Protein AF-A0A1H6FYJ4-F1 (afdb_monomer_lite)

Secondary structure (DSSP, 8-state):
--HHHHHHHHHHHHHHHHHS-HHHHTT-----S--TTGGGGS-HHHHHHHHHHHHHHHHHHHHHHHH-SSSSTT-S---TTSPPBHHHHHHHHHHHHHHTTT----HHHHHHTTSTTTHHHHHHHHHHHT-SSPPTTSPPHHHHHHHHHHHHHTTGGGGTTSBPPHHHHHHHHHHHHHHTT-----GGGGGGGSB-TTS-BTT-EEEETTTEEEEEEEEETTEEEEEETTTEEEEEEGGGEEE-PPPP-PPPP-

Sequence (254 aa):
MNADQATQRLTTIISIDDMLPKAVRAHFRLPSLYIGNAHYSWSQARLDEWWSELSSAIVVGLDA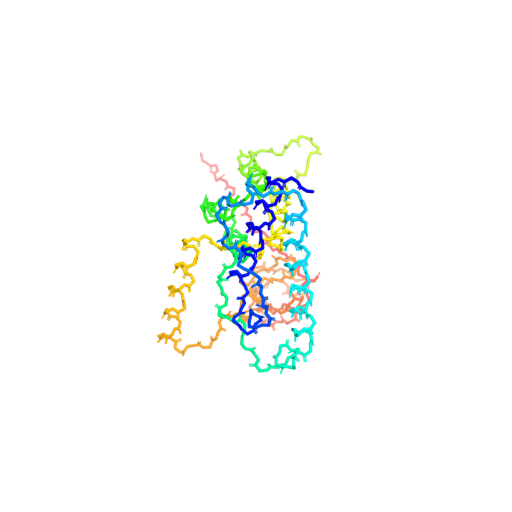VEADKDLQKGGAATLDDRPPTRGEELNDACRAYSQHANSTTLDDLRLACSAPGLGQYFERLTYWLGRKRPAPGRRPIASELWIALSNIEARADYYHHHRASYRYDDKRRAEAASSADEHHPSPIIEALHTVSRGGLVLGQRVRHGKFGQGTITHIEGDRIEAEFDGLGAKRILETFLTAETLPEAHPSQQ

pLDDT: mean 83.42, std 14.73, range [34.62, 97.75]

Radius of gyration: 25.94 Å; chains: 1; bounding box: 75×43×79 Å

Foldseek 3Di:
DDPVVVVVVLVLVVLQLLQFAPVLNVLQPADDSPPDCVSVVDDPVVVVVNVVRRVVSVVSSVVVCVVDQLNPDVHVDDGPRGADWLLNLQLVLLVVCVVPVVDPDSPSNCQSQPPPPSVVLVVQLVVLVPDPADDPPDDGSVVSNVVSSVVSNVCSVVTSSHHHDPVVRVVVVVVVVVVVVDPDPDCPVVVQWQAEPVGDGAQFWKQAPPQGIWGFHTHDHQWTWTQGDPPGTDIDGVVRIDGDDDDDDDPDDD

Structure (mmCIF, N/CA/C/O backbone):
data_AF-A0A1H6FYJ4-F1
#
_entry.id   AF-A0A1H6FYJ4-F1
#
loop_
_atom_site.group_PDB
_atom_site.id
_atom_site.type_symbol
_atom_site.label_atom_id
_atom_site.label_alt_id
_atom_site.label_comp_id
_atom_site.label_asym_id
_atom_site.label_entity_id
_atom_site.label_seq_id
_atom_site.pdbx_PDB_ins_code
_atom_site.Cartn_x
_atom_site.Cartn_y
_atom_site.Cartn_z
_atom_site.occupancy
_atom_site.B_iso_or_equiv
_atom_site.auth_seq_id
_atom_site.auth_comp_id
_atom_site.auth_asym_id
_atom_site.auth_atom_id
_atom_site.pdbx_PDB_model_num
ATOM 1 N N . MET A 1 1 ? 23.487 9.585 -13.119 1.00 77.25 1 MET A N 1
ATOM 2 C CA . MET A 1 1 ? 22.873 8.795 -12.022 1.00 77.25 1 MET A CA 1
ATOM 3 C C . MET A 1 1 ? 23.850 7.698 -11.642 1.00 77.25 1 MET A C 1
ATOM 5 O O . MET A 1 1 ? 24.395 7.102 -12.560 1.00 77.25 1 MET A O 1
ATOM 9 N N . ASN A 1 2 ? 24.122 7.463 -10.355 1.00 81.69 2 ASN A N 1
ATOM 10 C CA . ASN A 1 2 ? 25.086 6.423 -9.955 1.00 81.69 2 ASN A CA 1
ATOM 11 C C . ASN A 1 2 ? 24.444 5.016 -9.922 1.00 81.69 2 ASN A C 1
ATOM 13 O O . ASN A 1 2 ? 23.222 4.885 -10.016 1.00 81.69 2 ASN A O 1
ATOM 17 N N . ALA A 1 3 ? 25.266 3.968 -9.801 1.00 78.19 3 ALA A N 1
ATOM 18 C CA . ALA A 1 3 ? 24.803 2.577 -9.838 1.00 78.19 3 ALA A CA 1
ATOM 19 C C . ALA A 1 3 ? 23.818 2.237 -8.704 1.00 78.19 3 ALA A C 1
ATOM 21 O O . ALA A 1 3 ? 22.830 1.554 -8.950 1.00 78.19 3 ALA A O 1
ATOM 22 N N . ASP A 1 4 ? 24.016 2.771 -7.495 1.00 84.56 4 ASP A N 1
ATOM 23 C CA . ASP A 1 4 ? 23.123 2.503 -6.358 1.00 84.56 4 ASP A CA 1
ATOM 24 C C . ASP A 1 4 ? 21.745 3.153 -6.531 1.00 84.56 4 ASP A C 1
ATOM 26 O O . ASP A 1 4 ? 20.717 2.523 -6.280 1.00 84.56 4 ASP A O 1
ATOM 30 N N . GLN A 1 5 ? 21.700 4.391 -7.034 1.00 85.19 5 GLN A N 1
ATOM 31 C CA . GLN A 1 5 ? 20.451 5.053 -7.419 1.00 85.19 5 GLN A CA 1
ATOM 32 C C . GLN A 1 5 ? 19.732 4.277 -8.526 1.00 85.19 5 GLN A C 1
ATOM 34 O O . GLN A 1 5 ? 18.505 4.173 -8.499 1.00 85.19 5 GLN A O 1
ATOM 39 N N . ALA A 1 6 ? 20.480 3.719 -9.483 1.00 83.44 6 ALA A N 1
ATOM 40 C CA . ALA A 1 6 ? 19.919 2.875 -10.530 1.00 83.44 6 ALA A CA 1
ATOM 41 C C . ALA A 1 6 ? 19.314 1.587 -9.942 1.00 83.44 6 ALA A C 1
ATOM 43 O O . ALA A 1 6 ? 18.162 1.281 -10.242 1.00 83.44 6 ALA A O 1
ATOM 44 N N . THR A 1 7 ? 20.023 0.893 -9.043 1.00 86.44 7 THR A N 1
ATOM 45 C CA . THR A 1 7 ? 19.508 -0.292 -8.333 1.00 86.44 7 THR A CA 1
ATOM 46 C C . THR A 1 7 ? 18.214 0.022 -7.582 1.00 86.44 7 THR A C 1
ATOM 48 O O . THR A 1 7 ? 17.236 -0.721 -7.685 1.00 86.44 7 THR A O 1
ATOM 51 N N . GLN A 1 8 ? 18.182 1.136 -6.844 1.00 86.06 8 GLN A N 1
ATOM 52 C CA . GLN A 1 8 ? 17.005 1.530 -6.072 1.00 86.06 8 GLN A CA 1
ATOM 53 C C . GLN A 1 8 ? 15.798 1.791 -6.980 1.00 86.06 8 GLN A C 1
ATOM 55 O O . GLN A 1 8 ? 14.721 1.251 -6.736 1.00 86.06 8 GLN A O 1
ATOM 60 N N . ARG A 1 9 ? 15.978 2.564 -8.059 1.00 89.00 9 ARG A N 1
ATOM 61 C CA . ARG A 1 9 ? 14.904 2.846 -9.026 1.00 89.00 9 ARG A CA 1
ATOM 62 C C . ARG A 1 9 ? 14.418 1.588 -9.731 1.00 89.00 9 ARG A C 1
ATOM 64 O O . ARG A 1 9 ? 13.216 1.411 -9.885 1.00 89.00 9 ARG A O 1
ATOM 71 N N . LEU A 1 10 ? 15.336 0.713 -10.130 1.00 89.56 10 LEU A N 1
ATOM 72 C CA . LEU A 1 10 ? 15.003 -0.543 -10.789 1.00 89.56 10 LEU A CA 1
ATOM 73 C C . LEU A 1 10 ? 14.177 -1.453 -9.876 1.00 89.56 10 LEU A C 1
ATOM 75 O O . LEU A 1 10 ? 13.168 -1.999 -10.309 1.00 89.56 10 LEU A O 1
ATOM 79 N N . THR A 1 11 ? 14.546 -1.538 -8.597 1.00 87.75 11 THR A N 1
ATOM 80 C CA . THR A 1 11 ? 13.774 -2.278 -7.587 1.00 87.75 11 THR A CA 1
ATOM 81 C C . THR A 1 11 ? 12.355 -1.723 -7.457 1.00 87.75 11 THR A C 1
ATOM 83 O O . THR A 1 11 ? 11.395 -2.490 -7.413 1.00 87.75 11 THR A O 1
ATOM 86 N N . THR A 1 12 ? 12.197 -0.395 -7.445 1.00 87.62 12 THR A N 1
ATOM 87 C CA . THR A 1 12 ? 10.871 0.239 -7.430 1.00 87.62 12 THR A CA 1
ATOM 88 C C . THR A 1 12 ? 10.068 -0.089 -8.688 1.00 87.62 12 THR A C 1
ATOM 90 O O . THR A 1 12 ? 8.897 -0.431 -8.571 1.00 87.62 12 THR A O 1
ATOM 93 N N . ILE A 1 13 ? 10.676 -0.020 -9.876 1.00 90.81 13 ILE A N 1
ATOM 94 C CA . ILE A 1 13 ? 9.990 -0.309 -11.147 1.00 90.81 13 ILE A CA 1
ATOM 95 C C . ILE A 1 13 ? 9.536 -1.766 -11.202 1.00 90.81 13 ILE A C 1
ATOM 97 O O . ILE A 1 13 ? 8.387 -2.011 -11.546 1.00 90.81 13 ILE A O 1
ATOM 101 N N . ILE A 1 14 ? 10.391 -2.714 -10.806 1.00 90.44 14 ILE A N 1
ATOM 102 C CA . ILE A 1 14 ? 10.027 -4.136 -10.720 1.00 90.44 14 ILE A CA 1
ATOM 103 C C . ILE A 1 14 ? 8.852 -4.325 -9.757 1.00 90.44 14 ILE A C 1
ATOM 105 O O . ILE A 1 14 ? 7.873 -4.971 -10.109 1.00 90.44 14 ILE A O 1
ATOM 109 N N . SER A 1 15 ? 8.908 -3.705 -8.572 1.00 87.69 15 SER A N 1
ATOM 110 C CA . SER A 1 15 ? 7.808 -3.769 -7.602 1.00 87.69 15 SER A CA 1
ATOM 111 C C . SER A 1 15 ? 6.507 -3.201 -8.170 1.00 87.69 15 SER A C 1
ATOM 113 O O . SER A 1 15 ? 5.446 -3.737 -7.884 1.00 87.69 15 SER A O 1
ATOM 115 N N . ILE A 1 16 ? 6.562 -2.129 -8.965 1.00 90.38 16 ILE A N 1
ATOM 116 C CA . ILE A 1 16 ? 5.373 -1.567 -9.619 1.00 90.38 16 ILE A CA 1
ATOM 117 C C . ILE A 1 16 ? 4.855 -2.520 -10.695 1.00 90.38 16 ILE A C 1
ATOM 119 O O . ILE A 1 16 ? 3.665 -2.820 -10.679 1.00 90.38 16 ILE A O 1
ATOM 123 N N . ASP A 1 17 ? 5.723 -3.008 -11.589 1.00 91.44 17 ASP A N 1
ATOM 124 C CA . ASP A 1 17 ? 5.346 -3.938 -12.660 1.00 91.44 17 ASP A CA 1
ATOM 125 C C . ASP A 1 17 ? 4.650 -5.173 -12.085 1.00 91.44 17 ASP A C 1
ATOM 127 O O . ASP A 1 17 ? 3.545 -5.507 -12.504 1.00 91.44 17 ASP A O 1
ATOM 131 N N . ASP A 1 18 ? 5.221 -5.767 -11.033 1.00 89.44 18 ASP A N 1
ATOM 132 C CA . ASP A 1 18 ? 4.664 -6.925 -10.334 1.00 89.44 18 ASP A CA 1
ATOM 133 C C . ASP A 1 18 ? 3.276 -6.674 -9.732 1.00 89.44 18 ASP A C 1
ATOM 135 O O . ASP A 1 18 ? 2.483 -7.614 -9.612 1.00 89.44 18 ASP A O 1
ATOM 139 N N . MET A 1 19 ? 2.957 -5.421 -9.408 1.00 92.69 19 MET A N 1
ATOM 140 C CA . MET A 1 19 ? 1.673 -5.006 -8.846 1.00 92.69 19 MET A CA 1
ATOM 141 C C . MET A 1 19 ? 0.637 -4.603 -9.905 1.00 92.69 19 MET A C 1
ATOM 143 O O . MET A 1 19 ? -0.525 -4.390 -9.553 1.00 92.69 19 MET A O 1
ATOM 147 N N . LEU A 1 20 ? 1.008 -4.510 -11.188 1.00 92.50 20 LEU A N 1
ATOM 148 C CA . LEU A 1 20 ? 0.060 -4.183 -12.253 1.00 92.50 20 LEU A CA 1
ATOM 149 C C . LEU A 1 20 ? -0.871 -5.372 -12.557 1.00 92.50 20 LEU A C 1
ATOM 151 O O . LEU A 1 20 ? -0.372 -6.495 -12.728 1.00 92.50 20 LEU A O 1
ATOM 155 N N . PRO A 1 21 ? -2.192 -5.130 -12.710 1.00 93.50 21 PRO A N 1
ATOM 156 C CA . PRO A 1 21 ? -3.121 -6.088 -13.313 1.00 93.50 21 PRO A CA 1
ATOM 157 C C . PRO A 1 21 ? -2.634 -6.530 -14.697 1.00 93.50 21 PRO A C 1
ATOM 159 O O . PRO A 1 21 ? -2.044 -5.720 -15.420 1.00 93.50 21 PRO A O 1
ATOM 162 N N . LYS A 1 22 ? -2.900 -7.773 -15.120 1.00 93.38 22 LYS A N 1
ATOM 163 C CA . LYS A 1 22 ? -2.421 -8.281 -16.424 1.00 93.38 22 LYS A CA 1
ATOM 164 C C . LYS A 1 22 ? -2.907 -7.439 -17.596 1.00 93.38 22 LYS A C 1
ATOM 166 O O . LYS A 1 22 ? -2.129 -7.207 -18.518 1.00 93.38 22 LYS A O 1
ATOM 171 N N . ALA A 1 23 ? -4.157 -6.974 -17.541 1.00 94.12 23 ALA A N 1
ATOM 172 C CA . ALA A 1 23 ? -4.736 -6.116 -18.574 1.00 94.12 23 ALA A CA 1
ATOM 173 C C . ALA A 1 23 ? -3.901 -4.842 -18.776 1.00 94.12 23 ALA A C 1
ATOM 175 O O . ALA A 1 23 ? -3.599 -4.477 -19.901 1.00 94.12 23 ALA A O 1
ATOM 176 N N . VAL A 1 24 ? -3.432 -4.231 -17.685 1.00 95.00 24 VAL A N 1
ATOM 177 C CA . VAL A 1 24 ? -2.582 -3.033 -17.726 1.00 95.00 24 VAL A CA 1
ATOM 178 C C . VAL A 1 24 ? -1.148 -3.389 -18.126 1.00 95.00 24 VAL A C 1
ATOM 180 O O . VAL A 1 24 ? -0.553 -2.735 -18.979 1.00 95.00 24 VAL A O 1
ATOM 183 N N . ARG A 1 25 ? -0.587 -4.456 -17.545 1.00 93.94 25 ARG A N 1
ATOM 184 C CA . ARG A 1 25 ? 0.801 -4.880 -17.786 1.00 93.94 25 ARG A CA 1
ATOM 185 C C . ARG A 1 25 ? 1.067 -5.217 -19.254 1.00 93.94 25 ARG A C 1
ATOM 187 O O . ARG A 1 25 ? 2.160 -4.963 -19.747 1.00 93.94 25 ARG A O 1
ATOM 194 N N . ALA A 1 26 ? 0.068 -5.735 -19.970 1.00 94.56 26 ALA A N 1
ATOM 195 C CA . ALA A 1 26 ? 0.178 -6.103 -21.382 1.00 94.56 26 ALA A CA 1
ATOM 196 C C . ALA A 1 26 ? 0.605 -4.942 -22.307 1.00 94.56 26 ALA A C 1
ATOM 198 O O . ALA A 1 26 ? 1.157 -5.188 -23.383 1.00 94.56 26 ALA A O 1
ATOM 199 N N . HIS A 1 27 ? 0.393 -3.690 -21.892 1.00 96.12 27 HIS A N 1
ATOM 200 C CA . HIS A 1 27 ? 0.786 -2.501 -22.652 1.00 96.12 27 HIS A CA 1
ATOM 201 C C . HIS A 1 27 ? 2.263 -2.121 -22.482 1.00 96.12 27 HIS A C 1
ATOM 203 O O . HIS A 1 27 ? 2.813 -1.395 -23.311 1.00 96.12 27 HIS A O 1
ATOM 209 N N . PHE A 1 28 ? 2.935 -2.623 -21.446 1.00 95.62 28 PHE A N 1
ATOM 210 C CA . PHE A 1 28 ? 4.310 -2.257 -21.130 1.00 95.62 28 PHE A CA 1
ATOM 211 C C . PHE A 1 28 ? 5.302 -3.233 -21.772 1.00 95.62 28 PHE A C 1
ATOM 213 O O . PHE A 1 28 ? 5.522 -4.346 -21.302 1.00 95.62 28 PHE A O 1
ATOM 220 N N . ARG A 1 29 ? 5.956 -2.797 -22.856 1.00 94.12 29 ARG A N 1
ATOM 221 C CA . ARG A 1 29 ? 7.055 -3.537 -23.505 1.00 94.12 29 ARG A CA 1
ATOM 222 C C . ARG A 1 29 ? 8.406 -3.094 -22.950 1.00 94.12 29 ARG A C 1
ATOM 224 O O . ARG A 1 29 ? 9.188 -2.451 -23.645 1.00 94.12 29 ARG A O 1
ATOM 231 N N . LEU A 1 30 ? 8.642 -3.384 -21.675 1.00 92.88 30 LEU A N 1
ATOM 232 C CA . LEU A 1 30 ? 9.848 -2.941 -20.977 1.00 92.88 30 LEU A CA 1
ATOM 233 C C . LEU A 1 30 ? 11.086 -3.741 -21.426 1.00 92.88 30 LEU A C 1
ATOM 235 O O . LEU A 1 30 ? 10.971 -4.937 -21.715 1.00 92.88 30 LEU A O 1
ATOM 239 N N . PRO A 1 31 ? 12.282 -3.121 -21.450 1.00 90.94 31 PRO A N 1
ATOM 240 C CA . PRO A 1 31 ? 13.529 -3.871 -21.540 1.00 90.94 31 PRO A CA 1
ATOM 241 C C . PRO A 1 31 ? 13.683 -4.784 -20.316 1.00 90.94 31 PRO A C 1
ATOM 243 O O . PRO A 1 31 ? 13.001 -4.615 -19.304 1.00 90.94 31 PRO A O 1
ATOM 246 N N . SER A 1 32 ? 14.604 -5.752 -20.386 1.00 90.06 32 SER A N 1
ATOM 247 C CA . SER A 1 32 ? 14.836 -6.674 -19.267 1.00 90.06 32 SER A CA 1
ATOM 248 C C . SER A 1 32 ? 15.136 -5.900 -17.982 1.00 90.06 32 SER A C 1
ATOM 250 O O . SER A 1 32 ? 16.159 -5.223 -17.893 1.00 90.06 32 SER A O 1
ATOM 252 N N . LEU A 1 33 ? 14.244 -6.009 -16.995 1.00 88.38 33 LEU A N 1
ATOM 253 C CA . LEU A 1 33 ? 14.411 -5.374 -15.688 1.00 88.38 33 LEU A CA 1
ATOM 254 C C . LEU A 1 33 ? 15.359 -6.180 -14.787 1.00 88.38 33 LEU A C 1
ATOM 256 O O . LEU A 1 33 ? 16.039 -5.626 -13.930 1.00 88.38 33 LEU A O 1
ATOM 260 N N . TYR A 1 34 ? 15.457 -7.494 -14.993 1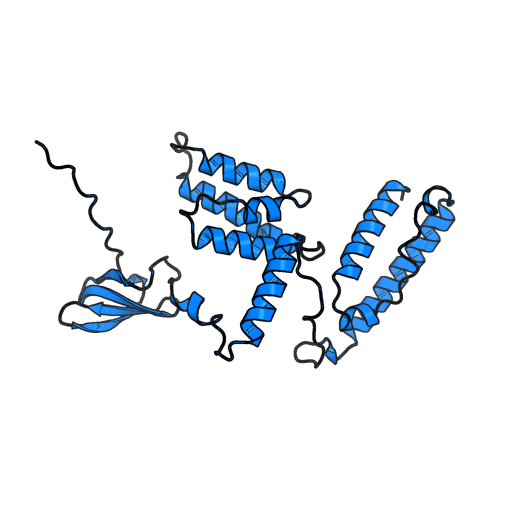.00 87.38 34 TYR A N 1
ATOM 261 C CA . TYR A 1 34 ? 16.301 -8.379 -14.190 1.00 87.38 34 TYR A CA 1
ATOM 262 C C . TYR A 1 34 ? 17.719 -8.462 -14.770 1.00 87.38 34 TYR A C 1
ATOM 264 O O . TYR A 1 34 ? 18.129 -9.478 -15.328 1.00 87.38 34 TYR A O 1
ATOM 272 N N . ILE A 1 35 ? 18.483 -7.374 -14.636 1.00 85.31 35 ILE A N 1
ATOM 273 C CA . ILE A 1 35 ? 19.870 -7.258 -15.137 1.00 85.31 35 ILE A CA 1
ATOM 274 C C . ILE A 1 35 ? 20.943 -7.705 -14.125 1.00 85.31 35 ILE A C 1
ATOM 276 O O . ILE A 1 35 ? 22.141 -7.664 -14.418 1.00 85.31 35 ILE A O 1
ATOM 280 N N . GLY A 1 36 ? 20.534 -8.151 -12.932 1.00 84.50 36 GLY A N 1
ATOM 281 C CA . GLY A 1 36 ? 21.441 -8.611 -11.877 1.00 84.50 36 GLY A CA 1
ATOM 282 C C . GLY A 1 36 ? 22.429 -7.523 -11.452 1.00 84.50 36 GLY A C 1
ATOM 283 O O . GLY A 1 36 ? 22.023 -6.405 -11.161 1.00 84.50 36 GLY A O 1
ATOM 284 N N . ASN A 1 37 ? 23.726 -7.849 -11.440 1.00 85.19 37 ASN A N 1
ATOM 285 C CA . ASN A 1 37 ? 24.802 -6.903 -11.108 1.00 85.19 37 ASN A CA 1
ATOM 286 C C . ASN A 1 37 ? 25.467 -6.275 -12.347 1.00 85.19 37 ASN A C 1
ATOM 288 O O . ASN A 1 37 ? 26.500 -5.619 -12.215 1.00 85.19 37 ASN A O 1
ATOM 292 N N . ALA A 1 38 ? 24.930 -6.490 -13.554 1.00 85.44 38 ALA A N 1
ATOM 293 C CA . ALA A 1 38 ? 25.594 -6.080 -14.792 1.00 85.44 38 ALA A CA 1
ATOM 294 C C . ALA A 1 38 ? 25.845 -4.562 -14.854 1.00 85.44 38 ALA A C 1
ATOM 296 O O . ALA A 1 38 ? 26.913 -4.129 -15.292 1.00 85.44 38 ALA A O 1
ATOM 297 N N . HIS A 1 39 ? 24.914 -3.756 -14.343 1.00 81.88 39 HIS A N 1
ATOM 298 C CA . HIS A 1 39 ? 24.977 -2.293 -14.343 1.00 81.88 39 HIS A CA 1
ATOM 299 C C . HIS A 1 39 ? 26.128 -1.711 -13.516 1.00 81.88 39 HIS A C 1
ATOM 301 O O . HIS A 1 39 ? 26.571 -0.607 -13.815 1.00 81.88 39 HIS A O 1
ATOM 307 N N . TYR A 1 40 ? 26.671 -2.450 -12.541 1.00 86.62 40 TYR A N 1
ATOM 308 C CA . TYR A 1 40 ? 27.876 -2.033 -11.809 1.00 86.62 40 TYR A CA 1
ATOM 309 C C . TYR A 1 40 ? 29.134 -2.019 -12.689 1.00 86.62 40 TYR A C 1
ATOM 311 O O . TYR A 1 40 ? 30.101 -1.332 -12.371 1.00 86.62 40 TYR A O 1
ATOM 319 N N . SER A 1 41 ? 29.125 -2.772 -13.792 1.00 89.12 41 SER A N 1
ATOM 320 C CA . SER A 1 41 ? 30.235 -2.853 -14.750 1.00 89.12 41 SER A CA 1
ATOM 321 C C . SER A 1 41 ? 30.037 -1.989 -15.999 1.00 89.12 41 SER A C 1
ATOM 323 O O . SER A 1 41 ? 30.929 -1.908 -16.844 1.00 89.12 41 SER A O 1
ATOM 325 N N . TRP A 1 42 ? 28.870 -1.358 -16.150 1.00 89.69 42 TRP A N 1
ATOM 326 C CA . TRP A 1 42 ? 28.555 -0.546 -17.321 1.00 89.69 42 TRP A CA 1
ATOM 327 C C . TRP A 1 42 ? 29.223 0.825 -17.259 1.00 89.69 42 TRP A C 1
ATOM 329 O O . TRP A 1 42 ? 29.401 1.417 -16.195 1.00 89.69 42 TRP A O 1
ATOM 339 N N . SER A 1 43 ? 29.552 1.365 -18.433 1.00 91.25 43 SER A N 1
ATOM 340 C CA . SER A 1 43 ? 29.922 2.773 -18.549 1.00 91.25 43 SER A CA 1
ATOM 341 C C . SER A 1 43 ? 28.713 3.668 -18.252 1.00 91.25 43 SER A C 1
ATOM 343 O O . SER A 1 43 ? 27.565 3.266 -18.456 1.00 91.25 43 SER A O 1
ATOM 345 N N . GLN A 1 44 ? 28.959 4.914 -17.835 1.00 89.44 44 GLN A N 1
ATOM 346 C CA . GLN A 1 44 ? 27.875 5.879 -17.613 1.00 89.44 44 GLN A CA 1
ATOM 347 C C . GLN A 1 44 ? 27.023 6.082 -18.876 1.00 89.44 44 GLN A C 1
ATOM 349 O O . GLN A 1 44 ? 25.803 6.114 -18.782 1.00 89.44 44 GLN A O 1
ATOM 354 N N . ALA A 1 45 ? 27.649 6.127 -20.058 1.00 92.12 45 ALA A N 1
ATOM 355 C CA . ALA A 1 45 ? 26.939 6.262 -21.329 1.00 92.12 45 ALA A CA 1
ATOM 356 C C . ALA A 1 45 ? 25.975 5.092 -21.591 1.00 92.12 45 ALA A C 1
ATOM 358 O O . ALA A 1 45 ? 24.851 5.314 -22.031 1.00 92.12 45 ALA A O 1
ATOM 359 N N . ARG A 1 46 ? 26.382 3.854 -21.273 1.00 91.25 46 ARG A N 1
ATOM 360 C CA . ARG A 1 46 ? 25.517 2.675 -21.420 1.00 91.25 46 ARG A CA 1
ATOM 361 C C . ARG A 1 46 ? 24.373 2.672 -20.406 1.00 91.25 46 ARG A C 1
ATOM 363 O O . ARG A 1 46 ? 23.263 2.277 -20.749 1.00 91.25 46 ARG A O 1
ATOM 370 N N . LEU A 1 47 ? 24.634 3.107 -19.171 1.00 88.69 47 LEU A N 1
ATOM 371 C CA . LEU A 1 47 ? 23.583 3.291 -18.166 1.00 88.69 47 LEU A CA 1
ATOM 372 C C . LEU A 1 47 ? 22.547 4.304 -18.651 1.00 88.69 47 LEU A C 1
ATOM 374 O O . LEU A 1 47 ? 21.356 4.014 -18.611 1.00 88.69 47 LEU A O 1
ATOM 378 N N . ASP A 1 48 ? 22.994 5.463 -19.127 1.00 90.81 48 ASP A N 1
ATOM 379 C CA . ASP A 1 48 ? 22.105 6.530 -19.584 1.00 90.81 48 ASP A CA 1
ATOM 380 C C . ASP A 1 48 ? 21.284 6.094 -20.813 1.00 90.81 48 ASP A C 1
ATOM 382 O O . ASP A 1 48 ? 20.082 6.354 -20.867 1.00 90.81 48 ASP A O 1
ATOM 386 N N . GLU A 1 49 ? 21.893 5.367 -21.756 1.00 93.38 49 GLU A N 1
ATOM 387 C CA . GLU A 1 49 ? 21.201 4.758 -22.902 1.00 93.38 49 GLU A CA 1
ATOM 388 C C . GLU A 1 49 ? 20.087 3.804 -22.449 1.00 93.38 49 GLU A C 1
ATOM 390 O O . GLU A 1 49 ? 18.936 3.956 -22.857 1.00 93.38 49 GLU A O 1
ATOM 395 N N . TRP A 1 50 ? 20.405 2.859 -21.561 1.00 92.50 50 TRP A N 1
ATOM 396 C CA . TRP A 1 50 ? 19.436 1.880 -21.066 1.00 92.50 50 TRP A CA 1
ATOM 397 C C . TRP A 1 50 ? 18.295 2.536 -20.275 1.00 92.50 50 TRP A C 1
ATOM 399 O O . TRP A 1 50 ? 17.130 2.174 -20.429 1.00 92.50 50 TRP A O 1
ATOM 409 N N . TRP A 1 51 ? 18.600 3.550 -19.460 1.00 91.19 51 TRP A N 1
ATOM 410 C CA . TRP A 1 51 ? 17.574 4.308 -18.742 1.00 91.19 51 TRP A CA 1
ATOM 411 C C . TRP A 1 51 ? 16.683 5.130 -19.672 1.00 91.19 51 TRP A C 1
ATOM 413 O O . TRP A 1 51 ? 15.491 5.275 -19.392 1.00 91.19 51 TRP A O 1
ATOM 423 N N . SER A 1 52 ? 17.235 5.648 -20.770 1.00 94.19 52 SER A N 1
ATOM 424 C CA . SER A 1 52 ? 16.462 6.319 -21.816 1.00 94.19 52 SER A CA 1
ATOM 425 C C . SER A 1 52 ? 15.511 5.341 -22.513 1.00 94.19 52 SER A C 1
ATOM 427 O O . SER A 1 52 ? 14.323 5.631 -22.643 1.00 94.19 52 SER A O 1
ATOM 429 N N . GLU A 1 53 ? 16.000 4.149 -22.873 1.00 95.31 53 GLU A N 1
ATOM 430 C CA . GLU A 1 53 ? 15.191 3.070 -23.454 1.00 95.31 53 GLU A CA 1
ATOM 431 C C . GLU A 1 53 ? 14.037 2.668 -22.524 1.00 95.31 53 GLU A C 1
ATOM 433 O O . GLU A 1 53 ? 12.877 2.671 -22.937 1.00 95.31 53 GLU A O 1
ATOM 438 N N . LEU A 1 54 ? 14.336 2.400 -21.249 1.00 94.38 54 LEU A N 1
ATOM 439 C CA . LEU A 1 54 ? 13.333 2.043 -20.246 1.00 94.38 54 LEU A CA 1
ATOM 440 C C . LEU A 1 54 ? 12.298 3.158 -20.043 1.00 94.38 54 LEU A C 1
ATOM 442 O O . LEU A 1 54 ? 11.100 2.886 -20.013 1.00 94.38 54 LEU A O 1
ATOM 446 N N . SER A 1 55 ? 12.739 4.414 -19.937 1.00 94.69 55 SER A N 1
ATOM 447 C CA . SER A 1 55 ? 11.830 5.556 -19.762 1.00 94.69 55 SER A CA 1
ATOM 448 C C . SER A 1 55 ? 10.914 5.733 -20.974 1.00 94.69 55 SER A C 1
ATOM 450 O O . SER A 1 55 ? 9.717 5.951 -20.809 1.00 94.69 55 SER A O 1
ATOM 452 N N . SER A 1 56 ? 11.459 5.584 -22.183 1.00 97.06 56 SER A N 1
ATOM 453 C CA . SER A 1 56 ? 10.689 5.621 -23.428 1.00 97.06 56 SER A CA 1
ATOM 454 C C . SER A 1 56 ? 9.635 4.510 -23.468 1.00 97.06 56 SER A C 1
ATOM 456 O O . SER A 1 56 ? 8.467 4.777 -23.741 1.00 97.06 56 SER A O 1
ATOM 458 N N . ALA A 1 57 ? 10.009 3.278 -23.105 1.00 96.12 57 ALA A N 1
ATOM 459 C CA . ALA A 1 57 ? 9.083 2.147 -23.049 1.00 96.12 57 ALA A CA 1
ATOM 460 C C . ALA A 1 57 ? 7.939 2.360 -22.041 1.00 96.12 57 ALA A C 1
ATOM 462 O O . ALA A 1 57 ? 6.801 1.986 -22.322 1.00 96.12 57 ALA A O 1
ATOM 463 N N . ILE A 1 58 ? 8.222 2.985 -20.891 1.00 95.75 58 ILE A N 1
ATOM 464 C CA . ILE A 1 58 ? 7.198 3.346 -19.899 1.00 95.75 58 ILE A CA 1
ATOM 465 C C . ILE A 1 58 ? 6.221 4.372 -20.479 1.00 95.75 58 ILE A C 1
ATOM 467 O O . ILE A 1 58 ? 5.016 4.174 -20.362 1.00 95.75 58 ILE A O 1
ATOM 471 N N . VAL A 1 59 ? 6.717 5.439 -21.114 1.00 97.38 59 VAL A N 1
ATOM 472 C CA . VAL A 1 59 ? 5.863 6.478 -21.721 1.00 97.38 59 VAL A CA 1
ATOM 473 C C . VAL A 1 59 ? 4.961 5.876 -22.796 1.00 97.38 59 VAL A C 1
ATOM 475 O O . VAL A 1 59 ? 3.750 6.048 -22.735 1.00 97.38 59 VAL A O 1
ATOM 478 N N . VAL A 1 60 ? 5.525 5.082 -23.709 1.00 97.75 60 VAL A N 1
ATOM 479 C CA . VAL A 1 60 ? 4.749 4.395 -24.753 1.00 97.75 60 VAL A CA 1
ATOM 480 C C . VAL A 1 60 ? 3.689 3.465 -24.151 1.00 97.75 60 VAL A C 1
ATOM 482 O O . VAL A 1 60 ? 2.574 3.390 -24.663 1.00 97.75 60 VAL A O 1
ATOM 485 N N . GLY A 1 61 ? 4.017 2.759 -23.065 1.00 96.69 61 GLY A N 1
ATOM 486 C CA . GLY A 1 61 ? 3.062 1.914 -22.349 1.00 96.69 61 GLY A CA 1
ATOM 487 C C . GLY A 1 61 ? 1.922 2.714 -21.715 1.00 96.69 61 GLY A C 1
ATOM 488 O O . GLY A 1 61 ? 0.768 2.314 -21.832 1.00 96.69 61 GLY A O 1
ATOM 489 N N . LEU A 1 62 ? 2.223 3.862 -21.100 1.00 96.62 62 LEU A N 1
ATOM 490 C CA . LEU A 1 62 ? 1.215 4.762 -20.529 1.00 96.62 62 LEU A CA 1
ATOM 491 C C . LEU A 1 62 ? 0.277 5.322 -21.605 1.00 96.62 62 LEU A C 1
ATOM 493 O O . LEU A 1 62 ? -0.937 5.262 -21.424 1.00 96.62 62 LEU A O 1
ATOM 497 N N . ASP A 1 63 ? 0.821 5.775 -22.736 1.00 97.56 63 ASP A N 1
ATOM 498 C CA . ASP A 1 63 ? 0.025 6.256 -23.873 1.00 97.56 63 ASP A CA 1
ATOM 499 C C . ASP A 1 63 ? -0.904 5.149 -24.407 1.00 97.56 63 ASP A C 1
ATOM 501 O O . ASP A 1 63 ? -2.062 5.391 -24.751 1.00 97.56 63 ASP A O 1
ATOM 505 N N . ALA A 1 64 ? -0.415 3.904 -24.450 1.00 97.12 64 ALA A N 1
ATOM 506 C CA . ALA A 1 64 ? -1.206 2.755 -24.879 1.00 97.12 64 ALA A CA 1
ATOM 507 C C . ALA A 1 64 ? -2.314 2.386 -23.879 1.00 97.12 64 ALA A C 1
ATOM 509 O O . ALA A 1 64 ? -3.408 2.030 -24.312 1.00 97.12 64 ALA A O 1
ATOM 510 N N . VAL A 1 65 ? -2.053 2.493 -22.571 1.00 96.19 65 VAL A N 1
ATOM 511 C CA . VAL A 1 65 ? -3.065 2.309 -21.516 1.00 96.19 65 VAL A CA 1
ATOM 512 C C . VAL A 1 65 ? -4.153 3.377 -21.616 1.00 96.19 65 VAL A C 1
ATOM 514 O O . VAL A 1 65 ? -5.333 3.054 -21.525 1.00 96.19 65 VAL A O 1
ATOM 517 N N . GLU A 1 66 ? -3.780 4.641 -21.830 1.00 95.31 66 GLU A N 1
ATOM 518 C CA . GLU A 1 66 ? -4.742 5.742 -21.974 1.00 95.31 66 GLU A CA 1
ATOM 519 C C . GLU A 1 66 ? -5.632 5.574 -23.219 1.00 95.31 66 GLU A C 1
ATOM 521 O O . GLU A 1 66 ? -6.831 5.878 -23.192 1.00 95.31 66 GLU A O 1
ATOM 526 N N . ALA A 1 67 ? -5.064 5.043 -24.303 1.00 96.06 67 ALA A N 1
ATOM 527 C CA . ALA A 1 67 ? -5.785 4.760 -25.539 1.00 96.06 67 ALA A CA 1
ATOM 528 C C . ALA A 1 67 ? -6.695 3.517 -25.464 1.00 96.06 67 ALA A C 1
ATOM 530 O O . ALA A 1 67 ? -7.573 3.360 -26.323 1.00 96.06 67 ALA A O 1
ATOM 531 N N . ASP A 1 68 ? -6.505 2.635 -24.478 1.00 96.25 68 ASP A N 1
ATOM 532 C CA . ASP A 1 68 ? -7.284 1.406 -24.345 1.00 96.25 68 ASP A CA 1
ATOM 533 C C . ASP A 1 68 ? -8.685 1.689 -23.778 1.00 96.25 68 ASP A C 1
ATOM 535 O O . ASP A 1 68 ? -8.864 2.127 -22.642 1.00 96.25 68 ASP A O 1
ATOM 539 N N . LYS A 1 69 ? -9.709 1.394 -24.582 1.00 95.25 69 LYS A N 1
ATOM 540 C CA . LYS A 1 69 ? -11.119 1.593 -24.224 1.00 95.25 69 LYS A CA 1
ATOM 541 C C . LYS A 1 69 ? -11.612 0.617 -23.160 1.00 95.25 69 LYS A C 1
ATOM 543 O O . LYS A 1 69 ? -12.520 0.969 -22.413 1.00 95.25 69 LYS A O 1
ATOM 548 N N . ASP A 1 70 ? -11.038 -0.578 -23.079 1.00 94.06 70 ASP A N 1
ATOM 549 C CA . ASP A 1 70 ? -11.421 -1.576 -22.084 1.00 94.06 70 ASP A CA 1
ATOM 550 C C . ASP A 1 70 ? -10.914 -1.199 -20.688 1.00 94.06 70 ASP A C 1
ATOM 552 O O . ASP A 1 70 ? -11.544 -1.576 -19.699 1.00 94.06 70 ASP A O 1
ATOM 556 N N . LEU A 1 71 ? -9.836 -0.410 -20.600 1.00 93.31 71 LEU A N 1
ATOM 557 C CA . LEU A 1 71 ? -9.309 0.152 -19.349 1.00 93.31 71 LEU A CA 1
ATOM 558 C C . LEU A 1 71 ? -9.988 1.468 -18.933 1.00 93.31 71 LEU A C 1
ATOM 560 O O . LEU A 1 71 ? -9.812 1.924 -17.800 1.00 93.31 71 LEU A O 1
ATOM 564 N N . GLN A 1 72 ? -10.780 2.088 -19.812 1.00 91.12 72 GLN A N 1
ATOM 565 C CA . GLN A 1 72 ? -11.546 3.286 -19.468 1.00 91.12 72 GLN A CA 1
ATOM 566 C C . GLN A 1 72 ? -12.651 2.974 -18.452 1.00 91.12 72 GLN A C 1
ATOM 568 O O . GLN A 1 72 ? -13.069 1.834 -18.248 1.00 91.12 72 GLN A O 1
ATOM 573 N N . LYS A 1 73 ? -13.169 4.015 -17.791 1.00 88.31 73 LYS A N 1
ATOM 574 C CA . LYS A 1 73 ? -14.250 3.864 -16.810 1.00 88.31 73 LYS A CA 1
ATOM 575 C C . LYS A 1 73 ? -15.485 3.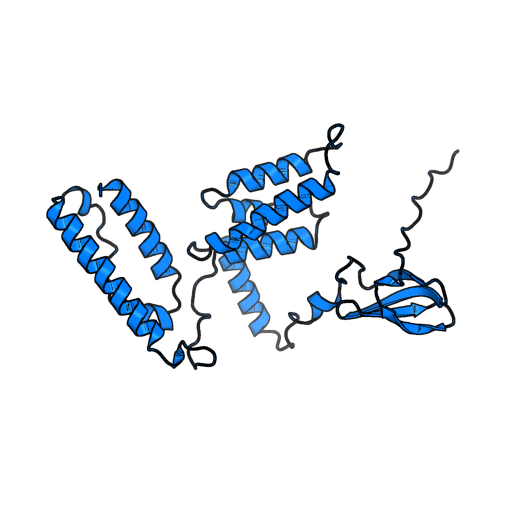226 -17.462 1.00 88.31 73 LYS A C 1
ATOM 577 O O . LYS A 1 73 ? -16.108 3.836 -18.326 1.00 88.31 73 LYS A O 1
ATOM 582 N N . GLY A 1 74 ? -15.868 2.040 -16.987 1.00 88.75 74 GLY A N 1
ATOM 583 C CA . GLY A 1 74 ? -16.973 1.252 -17.549 1.00 88.75 74 GLY A CA 1
ATOM 584 C C . GLY A 1 74 ? -16.571 0.329 -18.706 1.00 88.75 74 GLY A C 1
ATOM 585 O O . GLY A 1 74 ? -17.452 -0.277 -19.311 1.00 88.75 74 GLY A O 1
ATOM 586 N N . GLY A 1 75 ? -15.275 0.230 -19.011 1.00 89.50 75 GLY A N 1
ATOM 587 C CA . GLY A 1 75 ? -14.719 -0.743 -19.944 1.00 89.50 75 GLY A CA 1
ATOM 588 C C . GLY A 1 75 ? -14.757 -2.175 -19.401 1.00 89.50 75 GLY A C 1
ATOM 589 O O . GLY A 1 75 ? -15.115 -2.419 -18.246 1.00 89.50 75 GLY A O 1
ATOM 590 N N . ALA A 1 76 ? -14.433 -3.136 -20.267 1.00 91.12 76 ALA A N 1
ATOM 591 C CA . ALA A 1 76 ? -14.585 -4.561 -19.979 1.00 91.12 76 ALA A CA 1
ATOM 592 C C . ALA A 1 76 ? -13.397 -5.186 -19.223 1.00 91.12 76 ALA A C 1
ATOM 594 O O . ALA A 1 76 ? -13.482 -6.349 -18.818 1.00 91.12 76 ALA A O 1
ATOM 595 N N . ALA A 1 77 ? -12.288 -4.462 -19.042 1.00 89.25 77 ALA A N 1
ATOM 596 C CA . ALA A 1 77 ? -11.095 -5.020 -18.421 1.00 89.25 77 ALA A CA 1
ATOM 597 C C . ALA A 1 77 ? -11.316 -5.325 -16.933 1.00 89.25 77 ALA A C 1
ATOM 599 O O . ALA A 1 77 ? -11.767 -4.488 -16.152 1.00 89.25 77 ALA A O 1
ATOM 600 N N . THR A 1 78 ? -10.939 -6.535 -16.525 1.00 89.38 78 THR A N 1
ATOM 601 C CA . THR A 1 78 ? -10.883 -6.923 -15.112 1.00 89.38 78 THR A CA 1
ATOM 602 C C . THR A 1 78 ? -9.532 -6.523 -14.525 1.00 89.38 78 THR A C 1
ATOM 604 O O . THR A 1 78 ? -8.496 -6.778 -15.137 1.00 89.38 78 THR A O 1
ATOM 607 N N . LEU A 1 79 ? -9.543 -5.911 -13.338 1.00 88.75 79 LEU A N 1
ATOM 608 C CA . LEU A 1 79 ? -8.338 -5.422 -12.650 1.00 88.75 79 LEU A CA 1
ATOM 609 C C . LEU A 1 79 ? -8.040 -6.171 -11.340 1.00 88.75 79 LEU A C 1
ATOM 611 O O . LEU A 1 79 ? -7.108 -5.816 -10.618 1.00 88.75 79 LEU A O 1
ATOM 615 N N . ASP A 1 80 ? -8.833 -7.197 -11.031 1.00 85.38 80 ASP A N 1
ATOM 616 C CA . ASP A 1 80 ? -8.811 -7.916 -9.752 1.00 85.38 80 ASP A CA 1
ATOM 617 C C . ASP A 1 80 ? -7.704 -8.976 -9.663 1.00 85.38 80 ASP A C 1
ATOM 619 O O . ASP A 1 80 ? -7.513 -9.601 -8.623 1.00 85.38 80 ASP A O 1
ATOM 623 N N . ASP A 1 81 ? -6.964 -9.201 -10.749 1.00 88.88 81 ASP A N 1
ATOM 624 C CA . ASP A 1 81 ? -5.912 -10.214 -10.826 1.00 88.88 81 ASP A CA 1
ATOM 625 C C . ASP A 1 81 ? -4.563 -9.742 -10.264 1.00 88.88 81 ASP A C 1
ATOM 627 O O . ASP A 1 81 ? -3.611 -10.527 -10.192 1.00 88.88 81 ASP A O 1
ATOM 631 N N . ARG A 1 82 ? -4.466 -8.471 -9.859 1.00 90.50 82 ARG A N 1
ATOM 632 C CA . ARG A 1 82 ? -3.265 -7.969 -9.196 1.00 90.50 82 ARG A CA 1
ATOM 633 C C . ARG A 1 82 ? -3.131 -8.515 -7.769 1.00 90.50 82 ARG A C 1
ATOM 635 O O . ARG A 1 82 ? -4.135 -8.734 -7.088 1.00 90.50 82 ARG A O 1
ATOM 642 N N . PRO A 1 83 ? -1.898 -8.659 -7.255 1.00 91.38 83 PRO A N 1
ATOM 643 C CA . PRO A 1 83 ? -1.685 -9.011 -5.857 1.00 91.38 83 PRO A CA 1
ATOM 644 C C . PRO A 1 83 ? -2.283 -7.973 -4.888 1.00 91.38 83 PRO A C 1
ATOM 646 O O . PRO A 1 83 ? -2.380 -6.784 -5.229 1.00 91.38 83 PRO A O 1
ATOM 649 N N . PRO A 1 84 ? -2.617 -8.387 -3.650 1.00 93.44 84 PRO A N 1
ATOM 650 C CA . PRO A 1 84 ? -2.981 -7.450 -2.601 1.00 93.44 84 PRO A CA 1
ATOM 651 C C . PRO A 1 84 ? -1.809 -6.529 -2.260 1.00 93.44 84 PRO A C 1
ATOM 653 O O . PRO A 1 84 ? -0.641 -6.944 -2.249 1.00 93.44 84 PRO A O 1
ATOM 656 N N . THR A 1 85 ? -2.120 -5.273 -1.959 1.00 94.12 85 THR A N 1
ATOM 657 C CA . THR A 1 85 ? -1.109 -4.247 -1.704 1.00 94.12 85 THR A CA 1
ATOM 658 C C . THR A 1 85 ? -0.895 -4.024 -0.216 1.00 94.12 85 THR A C 1
ATOM 660 O O . THR A 1 85 ? -1.754 -4.281 0.627 1.00 94.12 85 THR A O 1
ATOM 663 N N . ARG A 1 86 ? 0.268 -3.475 0.123 1.00 94.31 86 ARG A N 1
ATOM 664 C CA . ARG A 1 86 ? 0.567 -3.050 1.486 1.00 94.31 86 ARG A CA 1
ATOM 665 C C . ARG A 1 86 ? -0.353 -1.916 1.948 1.00 94.31 86 ARG A C 1
ATOM 667 O O . ARG A 1 86 ? -0.681 -1.855 3.126 1.00 94.31 86 ARG A O 1
ATOM 674 N N . GLY A 1 87 ? -0.778 -1.043 1.034 1.00 94.62 87 GLY A N 1
ATOM 675 C CA . GLY A 1 87 ? -1.792 -0.018 1.304 1.00 94.62 87 GLY A CA 1
ATOM 676 C C . GLY A 1 87 ? -3.141 -0.615 1.720 1.00 94.62 87 GLY A C 1
ATOM 677 O O . GLY A 1 87 ? -3.733 -0.170 2.698 1.00 94.62 87 GLY A O 1
ATOM 678 N N . GLU A 1 88 ? -3.597 -1.671 1.043 1.00 94.69 88 GLU A N 1
ATOM 679 C CA . GLU A 1 88 ? -4.823 -2.394 1.418 1.00 94.69 88 GLU A CA 1
ATOM 680 C C . GLU A 1 88 ? -4.693 -3.045 2.795 1.00 94.69 88 GLU A C 1
ATOM 682 O O . GLU A 1 88 ? -5.553 -2.853 3.650 1.00 94.69 88 GLU A O 1
ATOM 687 N N . GLU A 1 89 ? -3.571 -3.728 3.042 1.00 95.56 89 GLU A N 1
ATOM 688 C CA . GLU A 1 89 ? -3.269 -4.329 4.344 1.00 95.56 89 GLU A CA 1
ATOM 689 C C . GLU A 1 89 ? -3.275 -3.287 5.478 1.00 95.56 89 GLU A C 1
ATOM 691 O O . GLU A 1 89 ? -3.812 -3.548 6.553 1.00 95.56 89 GLU A O 1
ATOM 696 N N . LEU A 1 90 ? -2.715 -2.093 5.244 1.00 95.25 90 LEU A N 1
ATOM 697 C CA . LEU A 1 90 ? -2.734 -0.986 6.207 1.00 95.25 90 LEU A CA 1
ATOM 698 C C . LEU A 1 90 ? -4.150 -0.495 6.485 1.00 95.25 90 LEU A C 1
ATOM 700 O O . LEU A 1 90 ? -4.524 -0.362 7.649 1.00 95.25 90 LEU A O 1
ATOM 704 N N . ASN A 1 91 ? -4.933 -0.243 5.437 1.00 94.25 91 ASN A N 1
ATOM 705 C CA . ASN A 1 91 ? -6.309 0.223 5.575 1.00 94.25 91 ASN A CA 1
ATOM 706 C C . ASN A 1 91 ? -7.164 -0.790 6.340 1.00 94.25 91 ASN A C 1
ATOM 708 O O . ASN A 1 91 ? -7.907 -0.410 7.245 1.00 94.25 91 ASN A O 1
ATOM 712 N N . ASP A 1 92 ? -7.022 -2.078 6.039 1.00 93.19 92 ASP A N 1
ATOM 713 C CA . ASP A 1 92 ? -7.755 -3.134 6.731 1.00 93.19 92 ASP A CA 1
ATOM 714 C C . ASP A 1 92 ? -7.315 -3.282 8.186 1.00 93.19 92 ASP A C 1
ATOM 716 O O . ASP A 1 92 ? -8.163 -3.400 9.070 1.00 93.19 92 ASP A O 1
ATOM 720 N N . ALA A 1 93 ? -6.011 -3.207 8.468 1.00 91.94 93 ALA A N 1
ATOM 721 C CA . ALA A 1 93 ? -5.505 -3.250 9.835 1.00 91.94 93 ALA A CA 1
ATOM 722 C C . ALA A 1 93 ? -5.964 -2.031 10.659 1.00 91.94 93 ALA A C 1
ATOM 724 O O . ALA A 1 93 ? -6.386 -2.184 11.808 1.00 91.94 93 ALA A O 1
ATOM 725 N N . CYS A 1 94 ? -5.933 -0.825 10.081 1.00 91.00 94 CYS A N 1
ATOM 726 C CA . CYS A 1 94 ? -6.446 0.395 10.711 1.00 91.00 94 CYS A CA 1
ATOM 727 C C . CYS A 1 94 ? -7.955 0.308 10.972 1.00 91.00 94 CYS A C 1
ATOM 729 O O . CYS A 1 94 ? -8.417 0.674 12.058 1.00 91.00 94 CYS A O 1
ATOM 731 N N . ARG A 1 95 ? -8.726 -0.212 10.010 1.00 89.62 95 ARG A N 1
ATOM 732 C CA . ARG A 1 95 ? -10.173 -0.424 10.138 1.00 89.62 95 ARG A CA 1
ATOM 733 C C . ARG A 1 95 ? -10.498 -1.438 11.231 1.00 89.62 95 ARG A C 1
ATOM 735 O O . ARG A 1 95 ? -11.304 -1.132 12.107 1.00 89.62 95 ARG A O 1
ATOM 742 N N . ALA A 1 96 ? -9.836 -2.595 11.225 1.00 87.25 96 ALA A N 1
ATOM 743 C CA . ALA A 1 96 ? -10.018 -3.642 12.229 1.00 87.25 96 ALA A CA 1
ATOM 744 C C . ALA A 1 96 ? -9.695 -3.130 13.639 1.00 87.25 96 ALA A C 1
ATOM 746 O O . ALA A 1 96 ? -10.455 -3.362 14.580 1.00 87.25 96 ALA A O 1
ATOM 747 N N . TYR A 1 97 ? -8.611 -2.361 13.781 1.00 85.12 97 TYR A N 1
ATOM 748 C CA . TYR A 1 97 ? -8.273 -1.720 15.048 1.00 85.12 97 TYR A CA 1
ATOM 749 C C . TYR A 1 97 ? -9.325 -0.685 15.476 1.00 85.12 97 TYR A C 1
ATOM 751 O O . TYR A 1 97 ? -9.709 -0.648 16.640 1.00 85.12 97 TYR A O 1
ATOM 759 N N . SER A 1 98 ? -9.835 0.133 14.550 1.00 83.19 98 SER A N 1
ATOM 760 C CA . SER A 1 98 ? -10.854 1.148 14.862 1.00 83.19 98 SER A CA 1
ATOM 761 C C . SER A 1 98 ? -12.175 0.528 15.322 1.00 83.19 98 SER A C 1
ATOM 763 O O . SER A 1 98 ? -12.811 1.043 16.239 1.00 83.19 98 SER A O 1
ATOM 765 N N . GLN A 1 99 ? -12.574 -0.592 14.713 1.00 83.50 99 GLN A N 1
ATOM 766 C CA . GLN A 1 99 ? -13.775 -1.351 15.083 1.00 83.50 99 GLN A CA 1
ATOM 767 C C . GLN A 1 99 ? -13.617 -2.074 16.426 1.00 83.50 99 GLN A C 1
ATOM 769 O O . GLN A 1 99 ? -14.586 -2.247 17.165 1.00 83.50 99 GLN A O 1
ATOM 774 N N . HIS A 1 100 ? -12.387 -2.456 16.769 1.00 75.81 100 HIS A N 1
ATOM 775 C CA . HIS A 1 100 ? -12.054 -3.133 18.014 1.00 75.81 100 HIS A CA 1
ATOM 776 C C . HIS A 1 100 ? -11.032 -2.329 18.817 1.00 75.81 100 HIS A C 1
ATOM 778 O O . HIS A 1 100 ? -9.995 -2.860 19.202 1.00 75.81 100 HIS A O 1
ATOM 784 N N . ALA A 1 101 ? -11.334 -1.063 19.125 1.00 61.59 101 ALA A N 1
ATOM 785 C CA . ALA A 1 101 ? -10.413 -0.167 19.840 1.00 61.59 101 ALA A CA 1
ATOM 786 C C . ALA A 1 101 ? -9.999 -0.670 21.246 1.00 61.59 101 ALA A C 1
ATOM 788 O O . ALA A 1 101 ? -9.054 -0.152 21.839 1.00 61.59 101 ALA A O 1
ATOM 789 N N . ASN A 1 102 ? -10.686 -1.697 21.763 1.00 57.44 102 ASN A N 1
ATOM 790 C CA . ASN A 1 102 ? -10.392 -2.378 23.028 1.00 57.44 102 ASN A CA 1
ATOM 791 C C . ASN A 1 102 ? -9.570 -3.671 22.845 1.00 57.44 102 ASN A C 1
ATOM 793 O O . ASN A 1 102 ? -9.211 -4.315 23.831 1.00 57.44 102 ASN A O 1
ATOM 797 N N . SER A 1 103 ? -9.301 -4.080 21.601 1.00 59.25 103 SER A N 1
ATOM 798 C CA . SER A 1 103 ? -8.428 -5.208 21.287 1.00 59.25 103 SER A CA 1
ATOM 799 C C . SER A 1 103 ? -6.986 -4.802 21.560 1.00 59.25 103 SER A C 1
ATOM 801 O O . SER A 1 103 ? -6.460 -3.852 20.983 1.00 59.25 103 SER A O 1
ATOM 803 N N . THR A 1 104 ? -6.329 -5.531 22.454 1.00 56.06 104 THR A N 1
ATOM 804 C CA . THR A 1 104 ? -4.907 -5.344 22.766 1.00 56.06 104 THR A CA 1
ATOM 805 C C . THR A 1 104 ? -3.991 -5.863 21.656 1.00 56.06 104 THR A C 1
ATOM 807 O O . THR A 1 104 ? -2.784 -5.617 21.689 1.00 56.06 104 THR A O 1
ATOM 810 N N . THR A 1 105 ? -4.537 -6.576 20.668 1.00 70.75 105 THR A N 1
ATOM 811 C CA . THR A 1 105 ? -3.763 -7.198 19.596 1.00 70.75 105 THR A CA 1
ATOM 812 C C . THR A 1 105 ? -3.484 -6.190 18.484 1.00 70.75 105 THR A C 1
ATOM 814 O O . THR A 1 105 ? -4.340 -5.890 17.658 1.00 70.75 105 THR A O 1
ATOM 817 N N . LEU A 1 106 ? -2.247 -5.689 18.445 1.00 84.06 106 LEU A N 1
ATOM 818 C CA . LEU A 1 106 ? -1.734 -4.803 17.392 1.00 84.06 106 LEU A CA 1
ATOM 819 C C . LEU A 1 106 ? -0.973 -5.559 16.295 1.00 84.06 106 LEU A C 1
ATOM 821 O O . LEU A 1 106 ? -0.314 -4.924 15.479 1.00 84.06 106 LEU A O 1
ATOM 825 N N . ASP A 1 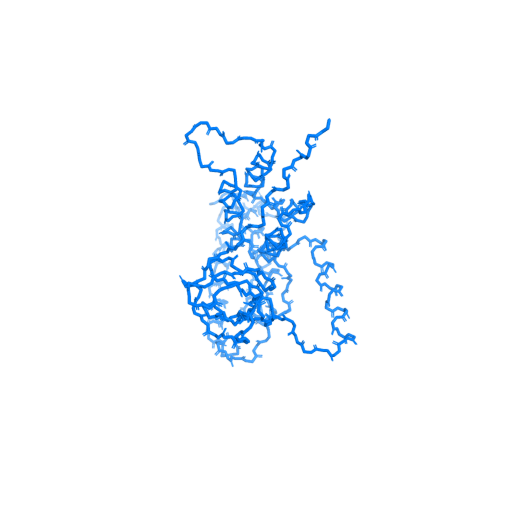107 ? -1.003 -6.891 16.287 1.00 88.31 107 ASP A N 1
ATOM 826 C CA . ASP A 1 107 ? -0.109 -7.707 15.455 1.00 88.31 107 ASP A CA 1
ATOM 827 C C . ASP A 1 107 ? -0.265 -7.430 13.959 1.00 88.31 107 ASP A C 1
ATOM 829 O O . ASP A 1 107 ? 0.735 -7.230 13.269 1.00 88.31 107 ASP A O 1
ATOM 833 N N . ASP A 1 108 ? -1.504 -7.356 13.469 1.00 89.00 108 ASP A N 1
ATOM 834 C CA . ASP A 1 108 ? -1.774 -7.077 12.056 1.00 89.00 108 ASP A CA 1
ATOM 835 C C . ASP A 1 108 ? -1.334 -5.651 11.689 1.00 89.00 108 ASP A C 1
ATOM 837 O O . ASP A 1 108 ? -0.688 -5.439 10.665 1.00 89.00 108 ASP A O 1
ATOM 841 N N . LEU A 1 109 ? -1.573 -4.675 12.573 1.00 91.19 109 LEU A N 1
ATOM 842 C CA . LEU A 1 109 ? -1.145 -3.291 12.359 1.00 91.19 109 LEU A CA 1
ATOM 843 C C . LEU A 1 109 ? 0.382 -3.146 12.423 1.00 91.19 109 LEU A C 1
ATOM 845 O O . LEU A 1 109 ? 0.968 -2.417 11.624 1.00 91.19 109 LEU A O 1
ATOM 849 N N . ARG A 1 110 ? 1.046 -3.874 13.326 1.00 92.88 110 ARG A N 1
ATOM 850 C CA . ARG A 1 110 ? 2.508 -3.940 13.437 1.00 92.88 110 ARG A CA 1
ATOM 851 C C . ARG A 1 110 ? 3.111 -4.530 12.170 1.00 92.88 110 ARG A C 1
ATOM 853 O O . ARG A 1 110 ? 4.097 -4.001 11.659 1.00 92.88 110 ARG A O 1
ATOM 860 N N . LEU A 1 111 ? 2.528 -5.619 11.671 1.00 93.12 111 LEU A N 1
ATOM 861 C CA . LEU A 1 111 ? 2.975 -6.271 10.448 1.00 93.12 111 LEU A CA 1
ATOM 862 C C . LEU A 1 111 ? 2.775 -5.365 9.230 1.00 93.12 111 LEU A C 1
ATOM 864 O O . LEU A 1 111 ? 3.706 -5.213 8.440 1.00 93.12 111 LEU A O 1
ATOM 868 N N . ALA A 1 112 ? 1.622 -4.707 9.108 1.00 92.88 112 ALA A N 1
ATOM 869 C CA . ALA A 1 112 ? 1.356 -3.742 8.044 1.00 92.88 112 ALA A CA 1
ATOM 870 C C . ALA A 1 112 ? 2.351 -2.563 8.087 1.00 92.88 112 ALA A C 1
ATOM 872 O O . ALA A 1 112 ? 2.922 -2.172 7.068 1.00 92.88 112 ALA A O 1
ATOM 873 N N . CYS A 1 113 ? 2.654 -2.056 9.285 1.00 94.62 113 CYS A N 1
ATOM 874 C CA . CYS A 1 113 ? 3.624 -0.978 9.501 1.00 94.62 113 CYS A CA 1
ATOM 875 C C . CYS A 1 113 ? 5.098 -1.402 9.371 1.00 94.62 113 CYS A C 1
ATOM 877 O O . CYS A 1 113 ? 5.983 -0.563 9.546 1.00 94.62 113 CYS A O 1
ATOM 879 N N . SER A 1 114 ? 5.394 -2.671 9.065 1.00 92.88 114 SER A N 1
ATOM 880 C CA . SER A 1 114 ? 6.773 -3.130 8.831 1.00 92.88 114 SER A CA 1
ATOM 881 C C . SER A 1 114 ? 7.373 -2.612 7.518 1.00 92.88 114 SER A C 1
ATOM 883 O O . SER A 1 114 ? 8.577 -2.751 7.295 1.00 92.88 114 SER A O 1
ATOM 885 N N . ALA A 1 115 ? 6.560 -1.994 6.653 1.00 88.69 115 ALA A N 1
ATOM 886 C CA . ALA A 1 115 ? 7.043 -1.397 5.418 1.00 88.69 115 ALA A CA 1
ATOM 887 C C . ALA A 1 115 ? 8.015 -0.223 5.685 1.00 88.69 115 ALA A C 1
ATOM 889 O O . ALA A 1 115 ? 7.875 0.496 6.686 1.00 88.69 115 ALA A O 1
ATOM 890 N N . PRO A 1 116 ? 8.995 0.016 4.791 1.00 87.69 116 PRO A N 1
ATOM 891 C CA . PRO A 1 116 ? 9.985 1.075 4.969 1.00 87.69 116 PRO A CA 1
ATOM 892 C C . PRO A 1 116 ? 9.336 2.442 5.216 1.00 87.69 116 PRO A C 1
ATOM 894 O O . PRO A 1 116 ? 8.452 2.858 4.475 1.00 87.69 116 PRO A O 1
ATOM 897 N N . GLY A 1 117 ? 9.775 3.149 6.260 1.00 89.38 117 GLY A N 1
ATOM 898 C CA . GLY A 1 117 ? 9.273 4.485 6.610 1.00 89.38 117 GLY A CA 1
ATOM 899 C C . GLY A 1 117 ? 8.004 4.522 7.475 1.00 89.38 117 GLY A C 1
ATOM 900 O O . GLY A 1 117 ? 7.668 5.596 7.975 1.00 89.38 117 GLY A O 1
ATOM 901 N N . LEU A 1 118 ? 7.334 3.387 7.725 1.00 91.88 118 LEU A N 1
ATOM 902 C CA . LEU A 1 118 ? 6.118 3.350 8.554 1.00 91.88 118 LEU A CA 1
ATOM 903 C C . LEU A 1 118 ? 6.367 3.130 10.048 1.00 91.88 118 LEU A C 1
ATOM 905 O O . LEU A 1 118 ? 5.553 3.563 10.867 1.00 91.88 118 LEU A O 1
ATOM 909 N N . GLY A 1 119 ? 7.504 2.534 10.416 1.00 91.69 119 GLY A N 1
ATOM 910 C CA . GLY A 1 119 ? 7.808 2.169 11.804 1.00 91.69 119 GLY A CA 1
ATOM 911 C C . GLY A 1 119 ? 7.640 3.321 12.800 1.00 91.69 119 GLY A C 1
ATOM 912 O O . GLY A 1 119 ? 7.047 3.139 13.856 1.00 91.69 119 GLY A O 1
ATOM 913 N N . GLN A 1 120 ? 8.043 4.543 12.440 1.00 93.06 120 GLN A N 1
ATOM 914 C CA . GLN A 1 120 ? 7.907 5.710 13.323 1.00 93.06 120 GLN A CA 1
ATOM 915 C C . GLN A 1 120 ? 6.452 6.082 13.659 1.00 93.06 120 GLN A C 1
ATOM 917 O O . GLN A 1 120 ? 6.186 6.659 14.713 1.00 93.06 120 GLN A O 1
ATOM 922 N N . TYR A 1 121 ? 5.500 5.783 12.772 1.00 92.75 121 TYR A N 1
ATOM 923 C CA . TYR A 1 121 ? 4.084 6.066 13.013 1.00 92.75 121 TYR A CA 1
ATOM 924 C C . TYR A 1 121 ? 3.474 5.009 13.922 1.00 92.75 121 TYR A C 1
ATOM 926 O O . TYR A 1 121 ? 2.741 5.360 14.847 1.00 92.75 121 TYR A O 1
ATOM 934 N N . PHE A 1 122 ? 3.856 3.746 13.720 1.00 93.50 122 PHE A N 1
ATOM 935 C CA . PHE A 1 122 ? 3.497 2.663 14.625 1.00 93.50 122 PHE A CA 1
ATOM 936 C C . PHE A 1 122 ? 4.048 2.907 16.034 1.00 93.50 122 PHE A C 1
ATOM 938 O O . PHE A 1 122 ? 3.292 2.851 16.997 1.00 93.50 122 PHE A O 1
ATOM 945 N N . GLU A 1 123 ? 5.321 3.295 16.161 1.00 93.19 123 GLU A N 1
ATOM 946 C CA . GLU A 1 123 ? 5.916 3.625 17.463 1.00 93.19 123 GLU A CA 1
ATOM 947 C C . GLU A 1 123 ? 5.231 4.819 18.143 1.00 93.19 123 GLU A C 1
ATOM 949 O O . GLU A 1 123 ? 5.123 4.892 19.367 1.00 93.19 123 GLU A O 1
ATOM 954 N N . ARG A 1 124 ? 4.711 5.775 17.365 1.00 91.44 124 ARG A N 1
ATOM 955 C CA . ARG A 1 124 ? 3.932 6.882 17.928 1.00 91.44 124 ARG A CA 1
ATOM 956 C C . ARG A 1 124 ? 2.563 6.427 18.436 1.00 91.44 124 ARG A C 1
ATOM 958 O O . ARG A 1 124 ? 2.100 6.951 19.447 1.00 91.44 124 ARG A O 1
ATOM 965 N N . LEU A 1 125 ? 1.929 5.464 17.769 1.00 90.19 125 LEU A N 1
ATOM 966 C CA . LEU A 1 125 ? 0.691 4.845 18.241 1.00 90.19 125 LEU A CA 1
ATOM 967 C C . LEU A 1 125 ? 0.933 4.046 19.531 1.00 90.19 125 LEU A C 1
ATOM 969 O O . LEU A 1 125 ? 0.245 4.280 20.524 1.00 90.19 125 LEU A O 1
ATOM 973 N N . THR A 1 126 ? 1.943 3.169 19.556 1.00 90.56 126 THR A N 1
ATOM 974 C CA . THR A 1 126 ? 2.295 2.367 20.745 1.00 90.56 126 THR A CA 1
ATOM 975 C C . THR A 1 126 ? 2.675 3.251 21.931 1.00 90.56 126 THR A C 1
ATOM 977 O O . THR A 1 126 ? 2.251 2.991 23.059 1.00 90.56 126 THR A O 1
ATOM 980 N N . TYR A 1 127 ? 3.398 4.346 21.680 1.00 90.12 127 TYR A N 1
ATOM 981 C CA . TYR A 1 127 ? 3.722 5.345 22.691 1.00 90.12 127 TYR A CA 1
ATOM 982 C C . TYR A 1 127 ? 2.470 5.901 23.380 1.00 90.12 127 TYR A C 1
ATOM 984 O O . TYR A 1 127 ? 2.430 5.982 24.609 1.00 90.12 127 TYR A O 1
ATOM 992 N N . TRP A 1 128 ? 1.440 6.276 22.615 1.00 86.44 128 TRP A N 1
ATOM 993 C CA . TRP A 1 128 ? 0.204 6.813 23.185 1.00 86.44 128 TRP A CA 1
ATOM 994 C C . TRP A 1 128 ? -0.661 5.739 23.846 1.00 86.44 128 TRP A C 1
ATOM 996 O O . TRP A 1 128 ? -1.305 6.040 24.849 1.00 86.44 128 TRP A O 1
ATOM 1006 N N . LEU A 1 129 ? -0.613 4.491 23.373 1.00 86.00 129 LEU A N 1
ATOM 1007 C CA . LEU A 1 129 ? -1.296 3.364 24.019 1.00 86.00 129 LEU A CA 1
ATOM 1008 C C . LEU A 1 129 ? -0.705 3.024 25.391 1.00 86.00 129 LEU A C 1
ATOM 1010 O O . LEU A 1 129 ? -1.435 2.668 26.311 1.00 86.00 129 LEU A O 1
ATOM 1014 N N . GLY A 1 130 ? 0.608 3.191 25.565 1.00 86.44 130 GLY A N 1
ATOM 1015 C CA . GLY A 1 130 ? 1.274 2.980 26.853 1.00 86.44 130 GLY A CA 1
ATOM 1016 C C . GLY A 1 130 ? 1.054 4.100 27.881 1.00 86.44 130 GLY A C 1
ATOM 1017 O O . GLY A 1 130 ? 1.462 3.970 29.040 1.00 86.44 130 GLY A O 1
ATOM 1018 N N . ARG A 1 131 ? 0.444 5.230 27.497 1.00 84.31 131 ARG A N 1
ATOM 1019 C CA . ARG A 1 131 ? 0.270 6.389 28.385 1.00 84.31 131 ARG A CA 1
ATOM 1020 C C . ARG A 1 131 ? -0.961 6.224 29.276 1.00 84.31 131 ARG A C 1
ATOM 1022 O O . ARG A 1 131 ? -2.065 6.002 28.805 1.00 84.31 131 ARG A O 1
ATOM 1029 N N . LYS A 1 132 ? -0.782 6.441 30.585 1.00 80.38 132 LYS A N 1
ATOM 1030 C CA . LYS A 1 132 ? -1.879 6.420 31.576 1.00 80.38 132 LYS A CA 1
ATOM 1031 C C . LYS A 1 132 ? -2.595 7.764 31.752 1.00 80.38 132 LYS A C 1
ATOM 1033 O O . LYS A 1 132 ? -3.741 7.787 32.180 1.00 80.38 132 LYS A O 1
ATOM 1038 N N . ARG A 1 133 ? -1.912 8.891 31.505 1.00 76.69 133 ARG A N 1
ATOM 1039 C CA . ARG A 1 133 ? -2.466 10.252 31.645 1.00 76.69 133 ARG A CA 1
ATOM 1040 C C . ARG A 1 133 ? -1.904 11.191 30.570 1.00 76.69 133 ARG A C 1
ATOM 1042 O O . ARG A 1 133 ? -0.718 11.062 30.243 1.00 76.69 133 ARG A O 1
ATOM 1049 N N . PRO A 1 134 ? -2.717 12.114 30.023 1.00 76.38 134 PRO A N 1
ATOM 1050 C CA . PRO A 1 134 ? -2.218 13.153 29.131 1.00 76.38 134 PRO A CA 1
ATOM 1051 C C . PRO A 1 134 ? -1.278 14.088 29.905 1.00 76.38 134 PRO A C 1
ATOM 1053 O O . PRO A 1 134 ? -1.451 14.304 31.106 1.00 76.38 134 PRO A O 1
ATOM 1056 N N . ALA A 1 135 ? -0.259 14.629 29.234 1.00 75.06 135 ALA A N 1
ATOM 1057 C CA . ALA A 1 135 ? 0.596 15.636 29.858 1.00 75.06 135 ALA A CA 1
ATOM 1058 C C . ALA A 1 135 ? -0.193 16.947 30.077 1.00 75.06 135 ALA A C 1
ATOM 1060 O O . ALA A 1 135 ? -1.129 17.223 29.321 1.00 75.06 135 ALA A O 1
ATOM 1061 N N . PRO A 1 136 ? 0.168 17.770 31.078 1.00 69.75 136 PRO A N 1
ATOM 1062 C CA . PRO A 1 136 ? -0.512 19.039 31.328 1.00 69.75 136 PRO A CA 1
ATOM 1063 C C . PRO A 1 136 ? -0.533 19.917 30.068 1.00 69.75 136 PRO A C 1
ATOM 1065 O O . PRO A 1 136 ? 0.496 20.094 29.418 1.00 69.75 136 PRO A O 1
ATOM 1068 N N . GLY A 1 137 ? -1.710 20.432 29.701 1.00 76.50 137 GLY A N 1
ATOM 1069 C CA . GLY A 1 137 ? -1.892 21.269 28.507 1.00 76.50 137 GLY A CA 1
ATOM 1070 C C . GLY A 1 137 ? -1.871 20.525 27.162 1.00 76.50 137 GLY A C 1
ATOM 1071 O O . GLY A 1 137 ? -1.912 21.171 26.117 1.00 76.50 137 GLY A O 1
ATOM 1072 N N . ARG A 1 138 ? -1.808 19.185 27.150 1.00 76.88 138 ARG A N 1
ATOM 1073 C CA . ARG A 1 138 ? -1.974 18.371 25.931 1.00 76.88 138 ARG A CA 1
ATOM 1074 C C . ARG A 1 138 ? -3.432 17.974 25.707 1.00 76.88 138 ARG A C 1
ATOM 1076 O O . ARG A 1 138 ? -4.265 18.038 26.609 1.00 76.88 138 ARG A O 1
ATOM 1083 N N . ARG A 1 139 ? -3.707 17.522 24.480 1.00 81.00 139 ARG A N 1
ATOM 1084 C CA . ARG A 1 139 ? -4.977 16.899 24.097 1.00 81.00 139 ARG A CA 1
ATOM 1085 C C . ARG A 1 139 ? -5.211 15.614 24.912 1.00 81.00 139 ARG A C 1
ATOM 1087 O O . ARG A 1 139 ? -4.244 15.015 25.395 1.00 81.00 139 ARG A O 1
ATOM 1094 N N . PRO A 1 140 ? -6.472 15.167 25.052 1.00 85.38 140 PRO A N 1
ATOM 1095 C CA . PRO A 1 140 ? -6.777 13.855 25.612 1.00 85.38 140 PRO A CA 1
ATOM 1096 C C . PRO A 1 140 ? -6.025 12.739 24.873 1.00 85.38 140 PRO A C 1
ATOM 1098 O O . PRO A 1 140 ? -5.824 12.823 23.662 1.00 85.38 140 PRO A O 1
ATOM 1101 N N . ILE A 1 141 ? -5.662 11.665 25.585 1.00 83.94 141 ILE A N 1
ATOM 1102 C CA . ILE A 1 141 ? -4.953 10.511 24.996 1.00 83.94 141 ILE A CA 1
ATOM 1103 C C . ILE A 1 141 ? -5.736 9.933 23.813 1.00 83.94 141 ILE A C 1
ATOM 1105 O O . ILE A 1 141 ? -5.145 9.653 22.778 1.00 83.94 141 ILE A O 1
ATOM 1109 N N . ALA A 1 142 ? -7.062 9.824 23.932 1.00 82.81 142 ALA A N 1
ATOM 1110 C CA . ALA A 1 142 ? -7.923 9.342 22.854 1.00 82.81 142 ALA A CA 1
ATOM 1111 C C . ALA A 1 142 ? -7.756 10.152 21.555 1.00 82.81 142 ALA A C 1
ATOM 1113 O O . ALA A 1 142 ? -7.689 9.581 20.470 1.00 82.81 142 ALA A O 1
ATOM 1114 N N . SER A 1 143 ? -7.613 11.476 21.656 1.00 83.44 143 SER A N 1
ATOM 1115 C CA . SER A 1 143 ? -7.377 12.333 20.492 1.00 83.44 143 SER A CA 1
ATOM 1116 C C . SER A 1 143 ? -5.994 12.099 19.883 1.00 83.44 143 SER A C 1
ATOM 1118 O O . SER A 1 143 ? -5.861 12.068 18.666 1.00 83.44 143 SER A O 1
ATOM 1120 N N . GLU A 1 144 ? -4.963 11.923 20.710 1.00 87.62 144 GLU A N 1
ATOM 1121 C CA . GLU A 1 144 ? -3.607 11.620 20.236 1.00 87.62 144 GLU A CA 1
ATOM 1122 C C . GLU A 1 144 ? -3.527 10.235 19.569 1.00 87.62 144 GLU A C 1
ATOM 1124 O O . GLU A 1 144 ? -2.861 10.085 18.545 1.00 87.62 144 GLU A O 1
ATOM 1129 N N . LEU A 1 145 ? -4.261 9.246 20.090 1.00 86.88 145 LEU A N 1
ATOM 1130 C CA . LEU A 1 145 ? -4.413 7.921 19.482 1.00 86.88 145 LEU A CA 1
ATOM 1131 C C . LEU A 1 145 ? -5.090 8.001 18.116 1.00 86.88 145 LEU A C 1
ATOM 1133 O O . LEU A 1 145 ? -4.573 7.451 17.146 1.00 86.88 145 LEU A O 1
ATOM 1137 N N . TRP A 1 146 ? -6.202 8.733 18.024 1.00 86.19 146 TRP A N 1
ATOM 1138 C CA . TRP A 1 146 ? -6.906 8.938 16.760 1.00 86.19 146 TRP A CA 1
ATOM 1139 C C . TRP A 1 146 ? -6.011 9.618 15.717 1.00 86.19 146 TRP A C 1
ATOM 1141 O O . TRP A 1 146 ? -5.952 9.182 14.570 1.00 86.19 146 TRP A O 1
ATOM 1151 N N . ILE A 1 147 ? -5.239 10.633 16.119 1.00 87.62 147 ILE A N 1
ATOM 1152 C CA . ILE A 1 147 ? -4.267 11.300 15.240 1.00 87.62 147 ILE A CA 1
ATOM 1153 C C . ILE A 1 147 ? -3.163 10.333 14.806 1.00 87.62 147 ILE A C 1
ATOM 1155 O O . ILE A 1 147 ? -2.755 10.344 13.644 1.00 87.62 147 ILE A O 1
ATOM 1159 N N . ALA A 1 148 ? -2.628 9.525 15.722 1.00 89.50 148 ALA A N 1
ATOM 1160 C CA . ALA A 1 148 ? -1.587 8.557 15.399 1.00 89.50 148 ALA A CA 1
ATOM 1161 C C . ALA A 1 148 ? -2.089 7.521 14.384 1.00 89.50 148 ALA A C 1
ATOM 1163 O O . ALA A 1 148 ? -1.403 7.277 13.393 1.00 89.50 148 ALA A O 1
ATOM 1164 N N . LEU A 1 149 ? -3.301 6.998 14.581 1.00 90.19 149 LEU A N 1
ATOM 1165 C CA . LEU A 1 149 ? -3.933 6.052 13.667 1.00 90.19 149 LEU A CA 1
ATOM 1166 C C . LEU A 1 149 ? -4.239 6.684 12.304 1.00 90.19 149 LEU A C 1
ATOM 1168 O O . LEU A 1 149 ? -3.828 6.143 11.282 1.00 90.19 149 LEU A O 1
ATOM 1172 N N . SER A 1 150 ? -4.842 7.875 12.287 1.00 88.62 150 SER A N 1
ATOM 1173 C CA . SER A 1 150 ? -5.148 8.614 11.051 1.00 88.62 150 SER A CA 1
ATOM 1174 C C . SER A 1 150 ? -3.887 8.927 10.240 1.00 88.62 150 SER A C 1
ATOM 1176 O O . SER A 1 150 ? -3.912 8.962 9.017 1.00 88.62 150 SER A O 1
ATOM 1178 N N . ASN A 1 151 ? -2.745 9.141 10.904 1.00 92.06 151 ASN A N 1
ATOM 1179 C CA . ASN A 1 151 ? -1.465 9.324 10.219 1.00 92.06 151 ASN A CA 1
ATOM 1180 C C . ASN A 1 151 ? -0.961 8.047 9.530 1.00 92.06 151 ASN A C 1
ATOM 1182 O O . ASN A 1 151 ? -0.234 8.161 8.541 1.00 92.06 151 ASN A O 1
ATOM 1186 N N . ILE A 1 152 ? -1.267 6.868 10.075 1.00 92.31 152 ILE A N 1
ATOM 1187 C CA . ILE A 1 152 ? -0.940 5.582 9.446 1.00 92.31 152 ILE A CA 1
ATOM 1188 C C . ILE A 1 152 ? -1.867 5.371 8.248 1.00 92.31 152 ILE A C 1
ATOM 1190 O O . ILE A 1 152 ? -1.381 5.130 7.147 1.00 92.31 152 ILE A O 1
ATOM 1194 N N . GLU A 1 153 ? -3.172 5.552 8.445 1.00 91.50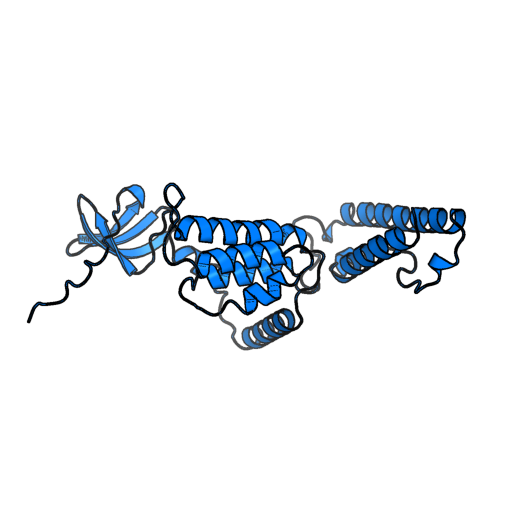 153 GLU A N 1
ATOM 1195 C CA . GLU A 1 153 ? -4.190 5.410 7.400 1.00 91.50 153 GLU A CA 1
ATOM 1196 C C . GLU A 1 153 ? -3.924 6.345 6.213 1.00 91.50 153 GLU A C 1
ATOM 1198 O O . GLU A 1 153 ? -3.803 5.890 5.082 1.00 91.50 153 GLU A O 1
ATOM 1203 N N . ALA A 1 154 ? -3.662 7.632 6.465 1.00 91.31 154 ALA A N 1
ATOM 1204 C CA . ALA A 1 154 ? -3.330 8.609 5.422 1.00 91.31 154 ALA A CA 1
ATOM 1205 C C . ALA A 1 154 ? -2.049 8.279 4.634 1.00 91.31 154 ALA A C 1
ATOM 1207 O O . ALA A 1 154 ? -1.732 8.950 3.652 1.00 91.31 154 ALA A O 1
ATOM 1208 N N . ARG A 1 155 ? -1.256 7.301 5.089 1.00 93.19 155 ARG A N 1
ATOM 1209 C CA . ARG A 1 155 ? -0.074 6.835 4.367 1.00 93.19 155 ARG A CA 1
ATOM 1210 C C . ARG A 1 155 ? -0.330 5.616 3.511 1.00 93.19 155 ARG A C 1
ATOM 1212 O O . ARG A 1 155 ? 0.495 5.384 2.636 1.00 93.19 155 ARG A O 1
ATOM 1219 N N . ALA A 1 156 ? -1.418 4.881 3.724 1.00 93.19 156 ALA A N 1
ATOM 1220 C CA . ALA A 1 156 ? -1.740 3.679 2.964 1.00 93.19 156 ALA A CA 1
ATOM 1221 C C . ALA A 1 156 ? -1.674 3.917 1.445 1.00 93.19 156 ALA A C 1
ATOM 1223 O O . ALA A 1 156 ? -1.082 3.106 0.730 1.00 93.19 156 ALA A O 1
ATOM 1224 N N . ASP A 1 157 ? -2.135 5.087 0.989 1.00 89.62 157 ASP A N 1
ATOM 1225 C CA . ASP A 1 157 ? -2.114 5.512 -0.415 1.00 89.62 157 ASP A CA 1
ATOM 1226 C C . ASP A 1 157 ? -0.710 5.479 -1.048 1.00 89.62 157 ASP A C 1
ATOM 1228 O O . ASP A 1 157 ? -0.550 5.168 -2.229 1.00 89.62 157 ASP A O 1
ATOM 1232 N N . TYR A 1 158 ? 0.345 5.731 -0.266 1.00 90.56 158 TYR A N 1
ATOM 1233 C CA . TYR A 1 158 ? 1.718 5.681 -0.770 1.00 90.56 158 TYR A CA 1
ATOM 1234 C C . TYR A 1 158 ? 2.245 4.255 -0.934 1.00 90.56 158 TYR A C 1
ATOM 1236 O O . TYR A 1 158 ? 3.277 4.081 -1.569 1.00 90.56 158 TYR A O 1
ATOM 1244 N N . TYR A 1 159 ? 1.577 3.231 -0.397 1.00 91.50 159 TYR A N 1
ATOM 1245 C CA . TYR A 1 159 ? 2.082 1.853 -0.350 1.00 91.50 159 TYR A CA 1
ATOM 1246 C C . TYR A 1 159 ? 1.327 0.884 -1.275 1.00 91.50 159 TYR A C 1
ATOM 1248 O O . TYR A 1 159 ? 1.513 -0.328 -1.172 1.00 91.50 159 TYR A O 1
ATOM 1256 N N . HIS A 1 160 ? 0.529 1.373 -2.233 1.00 90.12 160 HIS A N 1
ATOM 1257 C CA . HIS A 1 160 ? -0.108 0.499 -3.235 1.00 90.12 160 HIS A CA 1
ATOM 1258 C C . HIS A 1 160 ? 0.875 -0.128 -4.236 1.00 90.12 160 HIS A C 1
ATOM 1260 O O . HIS A 1 160 ? 0.574 -1.154 -4.831 1.00 90.12 160 HIS A O 1
ATOM 1266 N N . HIS A 1 161 ? 2.074 0.432 -4.380 1.00 87.25 161 HIS A N 1
ATOM 1267 C CA . HIS A 1 161 ? 3.133 -0.152 -5.208 1.00 87.25 161 HIS A CA 1
ATOM 1268 C C . HIS A 1 161 ? 3.933 -1.253 -4.491 1.00 87.25 161 HIS A C 1
ATOM 1270 O O . HIS A 1 161 ? 4.797 -1.888 -5.094 1.00 87.25 161 HIS A O 1
ATOM 1276 N N . HIS A 1 162 ? 3.673 -1.464 -3.199 1.00 90.12 162 HIS A N 1
ATOM 1277 C CA . HIS A 1 162 ? 4.286 -2.524 -2.416 1.00 90.12 162 HIS A CA 1
ATOM 1278 C C . HIS A 1 162 ? 3.321 -3.694 -2.273 1.00 90.12 162 HIS A C 1
ATOM 1280 O O . HIS A 1 162 ? 2.146 -3.511 -1.950 1.00 90.12 162 HIS A O 1
ATOM 1286 N N . ARG A 1 163 ? 3.843 -4.912 -2.418 1.00 91.94 163 ARG A N 1
ATOM 1287 C CA . ARG A 1 163 ? 3.093 -6.134 -2.124 1.00 91.94 163 ARG A CA 1
ATOM 1288 C C . ARG A 1 163 ? 2.743 -6.212 -0.634 1.00 91.94 163 ARG A C 1
ATOM 1290 O O . ARG A 1 163 ? 3.551 -5.844 0.233 1.00 91.94 163 ARG A O 1
ATOM 1297 N N . ALA A 1 164 ? 1.544 -6.704 -0.337 1.00 94.19 164 ALA A N 1
ATOM 1298 C CA . ALA A 1 164 ? 1.135 -7.016 1.026 1.00 94.19 164 ALA A CA 1
ATOM 1299 C C . ALA A 1 164 ? 2.029 -8.096 1.657 1.00 94.19 164 ALA A C 1
ATOM 1301 O O . ALA A 1 164 ? 2.788 -8.796 0.973 1.00 94.19 164 ALA A O 1
ATOM 1302 N N . SER A 1 165 ? 1.945 -8.247 2.980 1.00 93.50 165 SER A N 1
ATOM 1303 C CA . SER A 1 165 ? 2.584 -9.375 3.655 1.00 93.50 165 SER A CA 1
ATOM 1304 C C . SER A 1 165 ? 2.010 -10.711 3.181 1.00 93.50 165 SER A C 1
ATOM 1306 O O . SER A 1 165 ? 0.843 -10.821 2.806 1.00 93.50 165 SER A O 1
ATOM 1308 N N . TYR A 1 166 ? 2.833 -11.760 3.261 1.00 92.19 166 TYR A N 1
ATOM 1309 C CA . TYR A 1 166 ? 2.397 -13.126 2.971 1.00 92.19 166 TYR A CA 1
ATOM 1310 C C . TYR A 1 166 ? 1.209 -13.553 3.852 1.00 92.19 166 TYR A C 1
ATOM 1312 O O . TYR A 1 166 ? 0.272 -14.169 3.361 1.00 92.19 166 TYR A O 1
ATOM 1320 N N . ARG A 1 167 ? 1.204 -13.156 5.133 1.00 92.75 167 ARG A N 1
ATOM 1321 C CA . ARG A 1 167 ? 0.106 -13.445 6.069 1.00 92.75 167 ARG A CA 1
ATOM 1322 C C . ARG A 1 167 ? -1.214 -12.804 5.628 1.00 92.75 167 ARG A C 1
ATOM 1324 O O . ARG A 1 167 ? -2.251 -13.453 5.717 1.00 92.75 167 ARG A O 1
ATOM 1331 N N . TYR A 1 168 ? -1.185 -11.554 5.166 1.00 93.69 168 TYR A N 1
ATOM 1332 C CA . TYR A 1 168 ? 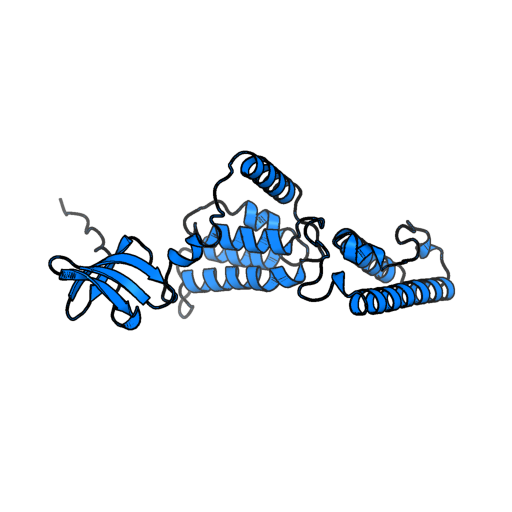-2.382 -10.871 4.667 1.00 93.69 168 TYR A CA 1
ATOM 1333 C C . TYR A 1 168 ? -2.885 -11.487 3.354 1.00 93.69 168 TYR A C 1
ATOM 1335 O O . TYR A 1 168 ? -4.081 -11.708 3.190 1.00 93.69 168 TYR A O 1
ATOM 1343 N N . ASP A 1 169 ? -1.970 -11.826 2.447 1.00 91.81 169 ASP A N 1
ATOM 1344 C CA . ASP A 1 169 ? -2.286 -12.502 1.186 1.00 91.81 169 ASP A CA 1
ATOM 1345 C C . ASP A 1 169 ? -2.927 -13.887 1.424 1.00 91.81 169 ASP A C 1
ATOM 1347 O O . ASP A 1 169 ? -3.968 -14.200 0.851 1.00 91.81 169 ASP A O 1
ATOM 1351 N N . ASP A 1 170 ? -2.385 -14.685 2.350 1.00 91.69 170 ASP A N 1
ATOM 1352 C CA . ASP A 1 170 ? -2.976 -15.968 2.758 1.00 91.69 170 ASP A CA 1
ATOM 1353 C C . ASP A 1 170 ? -4.372 -15.797 3.375 1.00 91.69 170 ASP A C 1
ATOM 1355 O O . ASP A 1 170 ? -5.283 -16.557 3.045 1.00 91.69 170 ASP A O 1
ATOM 1359 N N . LYS A 1 171 ? -4.566 -14.775 4.221 1.00 91.25 171 LYS A N 1
ATOM 1360 C CA . LYS A 1 171 ? -5.877 -14.449 4.800 1.00 91.25 171 LYS A CA 1
ATOM 1361 C C . LYS A 1 171 ? -6.901 -14.118 3.710 1.00 91.25 171 LYS A C 1
ATOM 1363 O O . LYS A 1 171 ? -7.973 -14.712 3.690 1.00 91.25 171 LYS A O 1
ATOM 1368 N N . ARG A 1 172 ? -6.552 -13.241 2.764 1.00 90.25 172 ARG A N 1
ATOM 1369 C CA . ARG A 1 172 ? -7.417 -12.869 1.628 1.00 90.25 172 ARG A CA 1
ATOM 1370 C C . ARG A 1 172 ? -7.752 -14.074 0.751 1.00 90.25 172 ARG A C 1
ATOM 1372 O O . ARG A 1 172 ? -8.895 -14.224 0.327 1.00 90.25 172 ARG A O 1
ATOM 1379 N N . ARG A 1 173 ? -6.779 -14.957 0.502 1.00 87.75 173 ARG A N 1
ATOM 1380 C CA . ARG A 1 173 ? -7.002 -16.207 -0.241 1.00 87.75 173 ARG A CA 1
ATOM 1381 C C . ARG A 1 173 ? -7.943 -17.158 0.504 1.00 87.75 173 ARG A C 1
ATOM 1383 O O . ARG A 1 173 ? -8.809 -17.753 -0.131 1.00 87.75 173 ARG A O 1
ATOM 1390 N N . ALA A 1 174 ? -7.823 -17.266 1.826 1.00 89.25 174 ALA A N 1
ATOM 1391 C CA . ALA A 1 174 ? -8.734 -18.064 2.646 1.00 89.25 174 ALA A CA 1
ATOM 1392 C C . ALA A 1 174 ? -10.164 -17.489 2.665 1.00 89.25 174 ALA A C 1
ATOM 1394 O O . ALA A 1 174 ? -11.123 -18.241 2.519 1.00 89.25 174 ALA A O 1
ATOM 1395 N N . GLU A 1 175 ? -10.317 -16.167 2.774 1.00 87.38 175 GLU A N 1
ATOM 1396 C CA . GLU A 1 175 ? -11.619 -15.482 2.704 1.00 87.38 175 GLU A CA 1
ATOM 1397 C C . GLU A 1 175 ? -12.285 -15.648 1.328 1.00 87.38 175 GLU A C 1
ATOM 1399 O O . GLU A 1 175 ? -13.489 -15.897 1.238 1.00 87.38 175 GLU A O 1
ATOM 1404 N N . ALA A 1 176 ? -11.505 -15.571 0.246 1.00 83.88 176 ALA A N 1
ATOM 1405 C CA . ALA A 1 176 ? -11.990 -15.830 -1.109 1.00 83.88 176 ALA A CA 1
ATOM 1406 C C . ALA A 1 176 ? -12.434 -17.293 -1.295 1.00 83.88 176 ALA A C 1
ATOM 1408 O O . ALA A 1 176 ? -13.455 -17.555 -1.923 1.00 83.88 176 ALA A O 1
ATOM 1409 N N . ALA A 1 177 ? -11.702 -18.250 -0.716 1.00 82.88 177 ALA A N 1
ATOM 1410 C CA . ALA A 1 177 ? -12.084 -19.660 -0.745 1.00 82.88 177 ALA A CA 1
ATOM 1411 C C . ALA A 1 177 ? -13.353 -19.937 0.084 1.00 82.88 177 ALA A C 1
ATOM 1413 O O . ALA A 1 177 ? -14.212 -20.692 -0.357 1.00 82.88 177 ALA A O 1
ATOM 1414 N N . SER A 1 178 ? -13.498 -19.293 1.247 1.00 77.00 178 SER A N 1
ATOM 1415 C CA . SER A 1 178 ? -14.684 -19.422 2.105 1.00 77.00 178 SER A CA 1
ATOM 1416 C C . SER A 1 178 ? -15.937 -18.799 1.480 1.00 77.00 178 SER A C 1
ATOM 1418 O O . SER A 1 178 ? -17.022 -19.355 1.598 1.00 77.00 178 SER A O 1
ATOM 1420 N N . SER A 1 179 ? -15.802 -17.655 0.804 1.00 67.50 179 SER A N 1
ATOM 1421 C CA . SER A 1 179 ? -16.925 -16.970 0.140 1.00 67.50 179 SER A CA 1
ATOM 1422 C C . SER A 1 179 ? -17.377 -17.645 -1.158 1.00 67.50 179 SER A C 1
ATOM 1424 O O . SER A 1 179 ? -18.501 -17.423 -1.599 1.00 67.50 179 SER A O 1
ATOM 1426 N N . ALA A 1 180 ? -16.544 -18.497 -1.759 1.00 62.78 180 ALA A N 1
ATOM 1427 C CA . ALA A 1 180 ? -16.942 -19.317 -2.901 1.00 62.78 180 ALA A CA 1
ATOM 1428 C C . ALA A 1 180 ? -17.898 -20.468 -2.519 1.00 62.78 180 ALA A C 1
ATOM 1430 O O . ALA A 1 180 ? -18.599 -20.971 -3.397 1.00 62.78 180 ALA A O 1
ATOM 1431 N N . ASP A 1 181 ? -17.941 -20.867 -1.241 1.00 56.94 181 ASP A N 1
ATOM 1432 C CA . ASP A 1 181 ? -18.775 -21.974 -0.739 1.00 56.94 181 ASP A CA 1
ATOM 1433 C C . ASP A 1 181 ? -20.130 -21.488 -0.171 1.00 56.94 181 ASP A C 1
ATOM 1435 O O . ASP A 1 181 ? -21.113 -22.228 -0.148 1.00 56.94 181 ASP A O 1
ATOM 1439 N N . GLU A 1 182 ? -20.237 -20.208 0.207 1.00 46.72 182 GLU A N 1
ATOM 1440 C CA . GLU A 1 182 ? -21.471 -19.588 0.709 1.00 46.72 182 GLU A CA 1
ATOM 1441 C C . GLU A 1 182 ? -22.037 -18.569 -0.294 1.00 46.72 182 GLU A C 1
ATOM 1443 O O . GLU A 1 182 ? -21.638 -17.406 -0.340 1.00 46.72 182 GLU A O 1
ATOM 1448 N N . HIS A 1 183 ? -23.031 -18.976 -1.091 1.00 38.00 183 HIS A N 1
ATOM 1449 C CA . HIS A 1 183 ? -23.828 -18.044 -1.895 1.00 38.00 183 HIS A CA 1
ATOM 1450 C C . HIS A 1 183 ? -24.800 -17.252 -0.998 1.00 38.00 183 HIS A C 1
ATOM 1452 O O . HIS A 1 183 ? -26.001 -17.524 -0.961 1.00 38.00 183 HIS A O 1
ATOM 1458 N N . HIS A 1 184 ? -24.278 -16.255 -0.280 1.00 39.88 184 HIS A N 1
ATOM 1459 C CA . HIS A 1 184 ? -25.059 -15.215 0.389 1.00 39.88 184 HIS A CA 1
ATOM 1460 C C . HIS A 1 184 ? -24.656 -13.815 -0.117 1.00 39.88 184 HIS A C 1
ATOM 1462 O O . HIS A 1 184 ? -23.478 -13.564 -0.376 1.00 39.88 184 HIS A O 1
ATOM 1468 N N . PRO A 1 185 ? -25.621 -12.892 -0.317 1.00 35.50 185 PRO A N 1
ATOM 1469 C CA . PRO A 1 185 ? -25.348 -11.562 -0.857 1.00 35.50 185 PRO A CA 1
ATOM 1470 C C . PRO A 1 185 ? -24.441 -10.748 0.082 1.00 35.50 185 PRO A C 1
ATOM 1472 O O . PRO A 1 185 ? -24.530 -10.846 1.302 1.00 35.50 185 PRO A O 1
ATOM 1475 N N . SER A 1 186 ? -23.547 -9.957 -0.515 1.00 34.62 186 SER A N 1
ATOM 1476 C CA . SER A 1 186 ? -22.382 -9.333 0.123 1.00 34.62 186 SER A CA 1
ATOM 1477 C C . SER A 1 186 ? -22.691 -8.446 1.353 1.00 34.62 186 SER A C 1
ATOM 1479 O O . SER A 1 186 ? -23.544 -7.564 1.260 1.00 34.62 186 SER A O 1
ATOM 1481 N N . PRO A 1 187 ? -21.905 -8.540 2.449 1.00 43.84 187 PRO A N 1
ATOM 1482 C CA . PRO A 1 187 ? -22.070 -7.740 3.677 1.00 43.84 187 PRO A CA 1
ATOM 1483 C C . PRO A 1 187 ? -21.502 -6.307 3.591 1.00 43.84 187 PRO A C 1
ATOM 1485 O O . PRO A 1 187 ? -21.535 -5.554 4.563 1.00 43.84 187 PRO A O 1
ATOM 1488 N N . ILE A 1 188 ? -20.974 -5.892 2.431 1.00 45.81 188 ILE A N 1
ATOM 1489 C CA . ILE A 1 188 ? -20.274 -4.602 2.258 1.00 45.81 188 ILE A CA 1
ATOM 1490 C C . ILE A 1 188 ? -21.212 -3.394 2.460 1.00 45.81 188 ILE A C 1
ATOM 1492 O O . ILE A 1 188 ? -20.751 -2.313 2.820 1.00 45.81 188 ILE A O 1
ATOM 1496 N N . ILE A 1 189 ? -22.528 -3.569 2.300 1.00 43.47 189 ILE A N 1
ATOM 1497 C CA . ILE A 1 189 ? -23.507 -2.494 2.522 1.00 43.47 189 ILE A CA 1
ATOM 1498 C C . ILE A 1 189 ? -23.873 -2.350 4.014 1.00 43.47 189 ILE A C 1
ATOM 1500 O O . ILE A 1 189 ? -24.190 -1.251 4.456 1.00 43.47 189 ILE A O 1
ATOM 1504 N N . GLU A 1 190 ? -23.750 -3.396 4.835 1.00 41.59 190 GLU A N 1
ATOM 1505 C CA . GLU A 1 190 ? -24.331 -3.416 6.188 1.00 41.59 190 GLU A CA 1
ATOM 1506 C C . GLU A 1 190 ? -23.473 -2.693 7.249 1.00 41.59 190 GLU A C 1
ATOM 1508 O O . GLU A 1 190 ? -24.002 -2.092 8.185 1.00 41.59 190 GLU A O 1
ATOM 1513 N N . ALA A 1 191 ? -22.149 -2.636 7.060 1.00 47.66 191 ALA A N 1
ATOM 1514 C CA . ALA A 1 191 ? -21.226 -1.984 8.000 1.00 47.66 191 ALA A CA 1
ATOM 1515 C C . ALA A 1 191 ? -21.321 -0.441 8.019 1.00 47.66 191 ALA A C 1
ATOM 1517 O O . ALA A 1 191 ? -20.919 0.193 8.995 1.00 47.66 191 ALA A O 1
ATOM 1518 N N . LEU A 1 192 ? -21.869 0.182 6.966 1.00 48.19 192 LEU A N 1
ATOM 1519 C CA . LEU A 1 192 ? -22.133 1.630 6.924 1.00 48.19 192 LEU A CA 1
ATOM 1520 C C . LEU A 1 192 ? -23.407 2.030 7.692 1.00 48.19 192 LEU A C 1
ATOM 1522 O O . LEU A 1 192 ? -23.605 3.214 7.957 1.00 48.19 192 LEU A O 1
ATOM 1526 N N . HIS A 1 193 ? -24.243 1.061 8.081 1.00 51.41 193 HIS A N 1
ATOM 1527 C CA . HIS A 1 193 ? -25.488 1.289 8.821 1.00 51.41 193 HIS A CA 1
ATOM 1528 C C . HIS A 1 193 ? -25.344 1.112 10.335 1.00 51.41 193 HIS A C 1
ATOM 1530 O O . HIS A 1 193 ? -26.323 1.243 11.065 1.00 51.41 193 HIS A O 1
ATOM 1536 N N . THR A 1 194 ? -24.148 0.797 10.835 1.00 57.78 194 THR A N 1
ATOM 1537 C CA . THR A 1 194 ? -23.957 0.485 12.259 1.00 57.78 194 THR A CA 1
ATOM 1538 C C . THR A 1 194 ? -23.565 1.703 13.092 1.00 57.78 194 THR A C 1
ATOM 1540 O O . THR A 1 194 ? -23.786 1.691 14.302 1.00 57.78 194 THR A O 1
ATOM 1543 N N . VAL A 1 195 ? -23.003 2.749 12.467 1.00 68.00 195 VAL A N 1
ATOM 1544 C CA . VAL A 1 195 ? -22.484 3.947 13.149 1.00 68.00 195 VAL A CA 1
ATOM 1545 C C . VAL A 1 195 ? -22.857 5.221 12.378 1.00 68.00 195 VAL A C 1
ATOM 1547 O O . VAL A 1 195 ? -22.639 5.302 11.170 1.00 68.00 195 VAL A O 1
ATOM 1550 N N . SER A 1 196 ? -23.416 6.225 13.058 1.00 75.12 196 SER A N 1
ATOM 1551 C CA . SER A 1 196 ? -23.744 7.537 12.481 1.00 75.12 196 SER A CA 1
ATOM 1552 C C . SER A 1 196 ? -22.502 8.419 12.335 1.00 75.12 196 SER A C 1
ATOM 1554 O O . SER A 1 196 ? -21.454 8.168 12.935 1.00 75.12 196 SER A O 1
ATOM 1556 N N . ARG A 1 197 ? -22.613 9.519 11.578 1.00 71.62 197 ARG A N 1
ATOM 1557 C CA . ARG A 1 197 ? -21.487 10.457 11.389 1.00 71.62 197 ARG A CA 1
ATOM 1558 C C . ARG A 1 197 ? -21.011 11.111 12.689 1.00 71.62 197 ARG A C 1
ATOM 1560 O O . ARG A 1 197 ? -19.827 11.417 12.795 1.00 71.62 197 ARG A O 1
ATOM 1567 N N . GLY A 1 198 ? -21.903 11.344 13.650 1.00 71.75 198 GLY A N 1
ATOM 1568 C CA . GLY A 1 198 ? -21.568 11.874 14.974 1.00 71.75 198 GLY A CA 1
ATOM 1569 C C . GLY A 1 198 ? -21.206 10.811 16.016 1.00 71.75 198 GLY A C 1
ATOM 1570 O O . GLY A 1 198 ? -20.963 11.170 17.168 1.00 71.75 198 GLY A O 1
ATOM 1571 N N . GLY A 1 199 ? -21.112 9.532 15.629 1.00 75.81 199 GLY A N 1
ATOM 1572 C CA . GLY A 1 199 ? -20.612 8.453 16.485 1.00 75.81 199 GLY A CA 1
ATOM 1573 C C . GLY A 1 199 ? -21.666 7.738 17.337 1.00 75.81 199 GLY A C 1
ATOM 1574 O O . GLY A 1 199 ? -21.298 7.094 18.318 1.00 75.81 199 GLY A O 1
ATOM 1575 N N . LEU A 1 200 ? -22.954 7.834 16.991 1.00 79.62 200 LEU A N 1
ATOM 1576 C CA . LEU A 1 200 ? -24.007 6.990 17.566 1.00 79.62 200 LEU A CA 1
ATOM 1577 C C . LEU A 1 200 ? -23.982 5.598 16.931 1.00 79.62 200 LEU A C 1
ATOM 1579 O O . LEU A 1 200 ? -23.713 5.469 15.741 1.00 79.62 200 LEU A O 1
ATOM 1583 N N . VAL A 1 201 ? -24.299 4.563 17.704 1.00 80.62 201 VAL A N 1
ATOM 1584 C CA . VAL A 1 201 ? -24.242 3.158 17.265 1.00 80.62 201 VAL A CA 1
ATOM 1585 C C . VAL A 1 201 ? -25.631 2.513 17.319 1.00 80.62 201 VAL A C 1
ATOM 1587 O O . VAL A 1 201 ? -26.453 2.871 18.166 1.00 80.62 201 VAL A O 1
ATOM 1590 N N . LEU A 1 202 ? -25.914 1.549 16.436 1.00 81.31 202 LEU A N 1
ATOM 1591 C CA . LEU A 1 202 ? -27.126 0.721 16.534 1.00 81.31 202 LEU A CA 1
ATOM 1592 C C . LEU A 1 202 ? -27.265 0.102 17.935 1.00 81.31 202 LEU A C 1
ATOM 1594 O O . LEU A 1 202 ? -26.291 -0.355 18.529 1.00 81.31 202 LEU A O 1
ATOM 1598 N N . GLY A 1 203 ? -28.485 0.092 18.474 1.00 79.75 203 GLY A N 1
ATOM 1599 C CA . GLY A 1 203 ? -28.784 -0.411 19.818 1.00 79.75 203 GLY A CA 1
ATOM 1600 C C . GLY A 1 203 ? -28.426 0.544 20.964 1.00 79.75 203 GLY A C 1
ATOM 1601 O O . GLY A 1 203 ? -28.748 0.255 22.116 1.00 79.75 203 GLY A O 1
ATOM 1602 N N . GLN A 1 204 ? -27.801 1.693 20.689 1.00 83.62 204 GLN A N 1
ATOM 1603 C CA . GLN A 1 204 ? -27.481 2.683 21.717 1.00 83.62 204 GLN A CA 1
ATOM 1604 C C . GLN A 1 204 ? -28.747 3.361 22.265 1.00 83.62 204 GLN A C 1
ATOM 1606 O O . GLN A 1 204 ? -29.686 3.666 21.524 1.00 83.62 204 GLN A O 1
ATOM 1611 N N . ARG A 1 205 ? -28.753 3.642 23.576 1.00 87.81 205 ARG A N 1
ATOM 1612 C CA . ARG A 1 205 ? -29.795 4.450 24.224 1.00 87.81 205 ARG A CA 1
ATOM 1613 C C . ARG A 1 205 ? -29.559 5.938 23.982 1.00 87.81 205 ARG A C 1
ATOM 1615 O O . ARG A 1 205 ? -28.461 6.462 24.186 1.00 87.81 205 ARG A O 1
ATOM 1622 N N . VAL A 1 206 ? -30.615 6.616 23.556 1.00 88.81 206 VAL A N 1
ATOM 1623 C CA . VAL A 1 206 ? -30.618 8.040 23.220 1.00 88.81 206 VAL A CA 1
ATOM 1624 C C . VAL A 1 206 ? -31.803 8.743 23.857 1.00 88.81 206 VAL A C 1
ATOM 1626 O O . VAL A 1 206 ? -32.846 8.144 24.115 1.00 88.81 206 VAL A O 1
ATOM 1629 N N . ARG A 1 207 ? -31.659 10.048 24.081 1.00 89.31 207 ARG A N 1
ATOM 1630 C CA . ARG A 1 207 ? -32.734 10.912 24.565 1.00 89.31 207 ARG A CA 1
ATOM 1631 C C . ARG A 1 207 ? -33.073 11.977 23.529 1.00 89.31 207 ARG A C 1
ATOM 1633 O O . ARG A 1 207 ? -32.181 12.651 23.020 1.00 89.31 207 ARG A O 1
ATOM 1640 N N . HIS A 1 208 ? -34.366 12.164 23.277 1.00 89.19 208 HIS A N 1
ATOM 1641 C CA . HIS A 1 208 ? -34.916 13.246 22.466 1.00 89.19 208 HIS A CA 1
ATOM 1642 C C . HIS A 1 208 ? -35.762 14.183 23.336 1.00 89.19 208 HIS A C 1
ATOM 1644 O O . HIS A 1 208 ? -36.620 13.726 24.094 1.00 89.19 208 HIS A O 1
ATOM 1650 N N . GLY A 1 209 ? -35.597 15.502 23.188 1.00 84.69 209 GLY A N 1
ATOM 1651 C CA . GLY A 1 209 ? -36.267 16.494 24.046 1.00 84.69 209 GLY A CA 1
ATOM 1652 C C . GLY A 1 209 ? -37.802 16.415 24.053 1.00 84.69 209 GLY A C 1
ATOM 1653 O O . GLY A 1 209 ? -38.427 16.755 25.052 1.00 84.69 209 GLY A O 1
ATOM 1654 N N . LYS A 1 210 ? -38.412 15.928 22.963 1.00 84.75 210 LYS A N 1
ATOM 1655 C CA . LYS A 1 210 ? -39.874 15.767 22.834 1.00 84.75 210 LYS A CA 1
ATOM 1656 C C . LYS A 1 210 ? -40.375 14.332 23.024 1.00 84.75 210 LYS A C 1
ATOM 1658 O O . LYS A 1 210 ? -41.532 14.147 23.377 1.00 84.75 210 LYS A O 1
ATOM 1663 N N . PHE A 1 211 ? -39.544 13.332 22.731 1.00 84.31 211 PHE A N 1
ATOM 1664 C CA . PHE A 1 211 ? -39.983 11.928 22.667 1.00 84.31 211 PHE A CA 1
ATOM 1665 C C . PHE A 1 211 ? -39.435 11.075 23.812 1.00 84.31 211 PHE A C 1
ATOM 1667 O O . PHE A 1 211 ? -39.782 9.906 23.910 1.00 84.31 211 PHE A O 1
ATOM 1674 N N . GLY A 1 212 ? -38.628 11.657 24.701 1.00 85.56 212 GLY A N 1
ATOM 1675 C CA . GLY A 1 212 ? -38.075 10.945 25.844 1.00 85.56 212 GLY A CA 1
ATOM 1676 C C . GLY A 1 212 ? -36.927 10.027 25.440 1.00 85.56 212 GLY A C 1
ATOM 1677 O O . GLY A 1 212 ? -36.141 10.361 24.551 1.00 85.56 212 GLY A O 1
ATOM 1678 N N . GLN A 1 213 ? -36.794 8.906 26.139 1.00 89.75 213 GLN A N 1
ATOM 1679 C CA . GLN A 1 213 ? -35.740 7.928 25.893 1.00 89.75 213 GLN A CA 1
ATOM 1680 C C . GLN A 1 213 ? -36.150 6.940 24.800 1.00 89.75 213 GLN A C 1
ATOM 1682 O O . GLN A 1 213 ? -37.323 6.588 24.671 1.00 89.75 213 GLN A O 1
ATOM 1687 N N . GLY A 1 214 ? -35.171 6.490 24.025 1.00 88.94 214 GLY A N 1
ATOM 1688 C CA . GLY A 1 214 ? -35.366 5.476 23.004 1.00 88.94 214 GLY A CA 1
ATOM 1689 C C . GLY A 1 214 ? -34.092 4.711 22.683 1.00 88.94 214 GLY A C 1
ATOM 1690 O O . GLY A 1 214 ? -32.999 5.064 23.132 1.00 88.94 214 GLY A O 1
ATOM 1691 N N . THR A 1 215 ? -34.247 3.646 21.908 1.00 87.00 215 THR A N 1
ATOM 1692 C CA . THR A 1 215 ? -33.159 2.779 21.450 1.00 87.00 215 THR A CA 1
ATOM 1693 C C . THR A 1 215 ? -33.028 2.897 19.941 1.00 87.00 215 THR A C 1
ATOM 1695 O O . THR A 1 215 ? -34.025 2.788 19.231 1.00 87.00 215 THR A O 1
ATOM 1698 N N . ILE A 1 216 ? -31.814 3.115 19.437 1.00 86.25 216 ILE A N 1
ATOM 1699 C CA . ILE A 1 216 ? -31.576 3.195 17.992 1.00 86.25 216 ILE A CA 1
ATOM 1700 C C . ILE A 1 216 ? -31.784 1.816 17.352 1.00 86.25 216 ILE A C 1
ATOM 1702 O O . ILE A 1 216 ? -31.120 0.854 17.733 1.00 86.25 216 ILE A O 1
ATOM 1706 N N . THR A 1 217 ? -32.660 1.733 16.354 1.00 85.06 217 THR A N 1
ATOM 1707 C CA . THR A 1 217 ? -32.962 0.504 15.603 1.00 85.06 217 THR A CA 1
ATOM 1708 C C . THR A 1 217 ? -32.412 0.533 14.179 1.00 85.06 217 THR A C 1
ATOM 1710 O O . THR A 1 217 ? -32.139 -0.527 13.620 1.00 85.06 217 THR A O 1
ATOM 1713 N N . HIS A 1 218 ? -32.204 1.721 13.595 1.00 82.50 218 HIS A N 1
ATOM 1714 C CA . HIS A 1 218 ? -31.590 1.875 12.274 1.00 82.50 218 HIS A CA 1
ATOM 1715 C C . HIS A 1 218 ? -30.798 3.188 12.144 1.00 82.50 218 HIS A C 1
ATOM 1717 O O . HIS A 1 218 ? -31.192 4.214 12.704 1.00 82.50 218 HIS A O 1
ATOM 1723 N N . ILE A 1 219 ? -29.704 3.182 11.373 1.00 83.50 219 ILE A N 1
ATOM 1724 C CA . ILE A 1 219 ? -28.896 4.374 11.074 1.00 83.50 219 ILE A CA 1
ATOM 1725 C C . ILE A 1 219 ? -28.706 4.490 9.562 1.00 83.50 219 ILE A C 1
ATOM 1727 O O . ILE A 1 219 ? -28.229 3.570 8.904 1.00 83.50 219 ILE A O 1
ATOM 1731 N N . GLU A 1 220 ? -29.031 5.659 9.017 1.00 81.19 220 GLU A N 1
ATOM 1732 C CA . GLU A 1 220 ? -28.786 6.017 7.622 1.00 81.19 220 GLU A CA 1
ATOM 1733 C C . GLU A 1 220 ? -28.146 7.412 7.568 1.00 81.19 220 GLU A C 1
ATOM 1735 O O . GLU A 1 220 ? -28.825 8.439 7.495 1.00 81.19 220 GLU A O 1
ATOM 1740 N N . GLY A 1 221 ? -26.813 7.458 7.645 1.00 76.94 221 GLY A N 1
ATOM 1741 C CA . GLY A 1 221 ? -26.057 8.711 7.639 1.00 76.94 221 GLY A CA 1
ATOM 1742 C C . GLY A 1 221 ? -26.318 9.571 8.882 1.00 76.94 221 GLY A C 1
ATOM 1743 O O . GLY A 1 221 ? -25.815 9.265 9.959 1.00 76.94 221 GLY A O 1
ATOM 1744 N N . ASP A 1 222 ? -27.045 10.677 8.709 1.00 82.44 222 ASP A N 1
ATOM 1745 C CA . ASP A 1 222 ? -27.466 11.612 9.765 1.00 82.44 222 ASP A CA 1
ATOM 1746 C C . ASP A 1 222 ? -28.917 11.381 10.232 1.00 82.44 222 ASP A C 1
ATOM 1748 O O . ASP A 1 222 ? -29.380 12.024 11.179 1.00 82.44 222 ASP A O 1
ATOM 1752 N N . ARG A 1 223 ? -29.648 10.466 9.580 1.00 87.25 223 ARG A N 1
ATOM 1753 C CA . ARG A 1 223 ? -31.010 10.070 9.947 1.00 87.25 223 ARG A CA 1
ATOM 1754 C C . ARG A 1 223 ? -30.970 8.797 10.777 1.00 87.25 223 ARG A C 1
ATOM 1756 O O . ARG A 1 223 ? -30.438 7.778 10.351 1.00 87.25 223 ARG A O 1
ATOM 1763 N N . ILE A 1 224 ? -31.601 8.859 11.938 1.00 89.12 224 ILE A N 1
ATOM 1764 C CA . ILE A 1 224 ? -31.652 7.795 12.930 1.00 89.12 224 ILE A CA 1
ATOM 1765 C C . ILE A 1 224 ? -33.103 7.361 13.092 1.00 89.12 224 ILE A C 1
ATOM 1767 O O . ILE A 1 224 ? -33.988 8.194 13.301 1.00 89.12 224 ILE A O 1
ATOM 1771 N N . GLU A 1 225 ? -33.355 6.063 12.999 1.00 89.12 225 GLU A N 1
ATOM 1772 C CA . GLU A 1 225 ? -34.601 5.468 13.462 1.00 89.12 225 GLU A CA 1
ATOM 1773 C C . GLU A 1 225 ? -34.382 4.937 14.875 1.00 89.12 225 GLU A C 1
ATOM 1775 O O . GLU A 1 225 ? -33.454 4.166 15.124 1.00 89.12 225 GLU A O 1
ATOM 1780 N N . ALA A 1 226 ? -35.205 5.399 15.811 1.00 89.00 226 ALA A N 1
ATOM 1781 C CA . ALA A 1 226 ? -35.156 4.960 17.194 1.00 89.00 226 ALA A CA 1
ATOM 1782 C C . ALA A 1 226 ? -36.559 4.632 17.699 1.00 89.00 226 ALA A C 1
ATOM 1784 O O . ALA A 1 226 ? -37.528 5.333 17.396 1.00 89.00 226 ALA A O 1
ATOM 1785 N N . GLU A 1 227 ? -36.657 3.567 18.482 1.00 90.62 227 GLU A N 1
ATOM 1786 C CA . GLU A 1 227 ? -37.872 3.166 19.176 1.00 90.62 227 GLU A CA 1
ATOM 1787 C C . GLU A 1 227 ? -37.924 3.853 20.539 1.00 90.62 227 GLU A C 1
ATOM 1789 O O . GLU A 1 227 ? -37.072 3.612 21.394 1.00 90.62 227 GLU A O 1
ATOM 1794 N N . PHE A 1 228 ? -38.894 4.753 20.717 1.00 90.19 228 PHE A N 1
ATOM 1795 C CA . PHE A 1 228 ? -39.067 5.532 21.941 1.00 90.19 228 PHE A CA 1
ATOM 1796 C C . PHE A 1 228 ? -40.084 4.880 22.869 1.00 90.19 228 PHE A C 1
ATOM 1798 O O . PHE A 1 228 ? -41.166 4.466 22.434 1.00 90.19 228 PHE A O 1
ATOM 1805 N N . ASP A 1 229 ? -39.754 4.854 24.159 1.00 84.00 229 ASP A N 1
ATOM 1806 C CA . ASP A 1 229 ? -40.550 4.192 25.186 1.00 84.00 229 ASP A CA 1
ATOM 1807 C C . ASP A 1 229 ? -41.965 4.817 25.228 1.00 84.00 229 ASP A C 1
ATOM 1809 O O . ASP A 1 229 ? -42.155 5.974 25.602 1.00 84.00 229 ASP A O 1
ATOM 1813 N N . GLY A 1 230 ? -42.976 4.064 24.775 1.00 76.69 230 GLY A N 1
ATOM 1814 C CA . GLY A 1 230 ? -44.384 4.489 24.740 1.00 76.69 230 GLY A CA 1
ATOM 1815 C C . GLY A 1 230 ? -44.834 5.297 23.511 1.00 76.69 230 GLY A C 1
ATOM 1816 O O . GLY A 1 230 ? -46.021 5.603 23.401 1.00 76.69 230 GLY A O 1
ATOM 1817 N N . LEU A 1 231 ? -43.937 5.624 22.572 1.00 78.31 231 LEU A N 1
ATOM 1818 C CA . LEU A 1 231 ? -44.259 6.375 21.341 1.00 78.31 231 LEU A CA 1
ATOM 1819 C C . LEU A 1 231 ? -43.897 5.632 20.043 1.00 78.31 231 LEU A C 1
ATOM 1821 O O . LEU A 1 231 ? -44.258 6.098 18.952 1.00 78.31 231 LEU A O 1
ATOM 1825 N N . GLY A 1 232 ? -43.229 4.481 20.167 1.00 83.69 232 GLY A N 1
ATOM 1826 C CA . GLY A 1 232 ? -42.840 3.603 19.066 1.00 83.69 232 GLY A CA 1
ATOM 1827 C C . GLY A 1 232 ? -41.680 4.154 18.236 1.00 83.69 232 GLY A C 1
ATOM 1828 O O . GLY A 1 232 ? -41.003 5.109 18.628 1.00 83.69 232 GLY A O 1
ATOM 1829 N N . ALA A 1 233 ? -41.454 3.551 17.069 1.00 87.25 233 ALA A N 1
ATOM 1830 C CA . ALA A 1 233 ? -40.390 3.947 16.152 1.00 87.25 233 ALA A CA 1
ATOM 1831 C C . ALA A 1 233 ? -40.623 5.351 15.563 1.00 87.25 233 ALA A C 1
ATOM 1833 O O . ALA A 1 233 ? -41.700 5.668 15.040 1.00 87.25 233 ALA A O 1
ATOM 1834 N N . LYS A 1 234 ? -39.600 6.209 15.645 1.00 89.12 234 LYS A N 1
ATOM 1835 C CA . LYS A 1 234 ? -39.560 7.542 15.029 1.00 89.12 234 LYS A CA 1
ATOM 1836 C C . LYS A 1 234 ? -38.241 7.741 14.300 1.00 89.12 234 LYS A C 1
ATOM 1838 O O . LYS A 1 234 ? -37.177 7.402 14.808 1.00 89.12 234 LYS A O 1
ATOM 1843 N N . ARG A 1 235 ? -38.327 8.376 13.132 1.00 90.69 235 ARG A N 1
ATOM 1844 C CA . ARG A 1 235 ? -37.178 8.746 12.306 1.00 90.69 235 ARG A CA 1
ATOM 1845 C C . ARG A 1 235 ? -36.829 10.218 12.521 1.00 90.69 235 ARG A C 1
ATOM 1847 O O . ARG A 1 235 ? -37.680 11.085 12.327 1.00 90.69 235 ARG A O 1
ATOM 1854 N N . ILE A 1 236 ? -35.609 10.493 12.974 1.00 90.56 236 ILE A N 1
ATOM 1855 C CA . ILE A 1 236 ? -35.167 11.800 13.486 1.00 90.56 236 ILE A CA 1
ATOM 1856 C C . ILE A 1 236 ? -33.732 12.065 13.018 1.00 90.56 236 ILE A C 1
ATOM 1858 O O . ILE A 1 236 ? -32.996 11.136 12.708 1.00 90.56 236 ILE A O 1
ATOM 1862 N N . LEU A 1 237 ? -33.321 13.331 12.942 1.00 88.00 237 LEU A N 1
ATOM 1863 C CA . LEU A 1 237 ? -31.919 13.677 12.703 1.00 88.00 237 LEU A CA 1
ATOM 1864 C C . LEU A 1 237 ? -31.084 13.518 13.978 1.00 88.00 237 LEU A C 1
ATOM 1866 O O . LEU A 1 237 ? -31.524 13.884 15.069 1.00 88.00 237 LEU A O 1
ATOM 1870 N N . GLU A 1 238 ? -29.852 13.048 13.809 1.00 86.25 238 GLU A N 1
ATOM 1871 C CA . GLU A 1 238 ? -28.859 12.860 14.871 1.00 86.25 238 GLU A CA 1
ATOM 1872 C C . GLU A 1 238 ? -28.681 14.105 15.754 1.00 86.25 238 GLU A C 1
ATOM 1874 O O . GLU A 1 238 ? -28.573 13.989 16.970 1.00 86.25 238 GLU A O 1
ATOM 1879 N N . THR A 1 239 ? -28.739 15.307 15.174 1.00 87.62 239 THR A N 1
ATOM 1880 C CA . THR A 1 239 ? -28.567 16.582 15.893 1.00 87.62 239 THR A CA 1
ATOM 1881 C C . THR A 1 239 ? -29.581 16.800 17.026 1.00 87.62 239 THR A C 1
ATOM 1883 O O . THR A 1 239 ? -29.333 17.602 17.923 1.00 87.62 239 THR A O 1
ATOM 1886 N N . PHE A 1 240 ? -30.720 16.100 17.008 1.00 87.31 240 PHE A N 1
ATOM 1887 C CA . PHE A 1 240 ? -31.750 16.198 18.047 1.00 87.31 240 PHE A CA 1
ATOM 1888 C C . PHE A 1 240 ? -31.665 15.092 19.107 1.00 87.31 240 PHE A C 1
ATOM 1890 O O . PHE A 1 240 ? -32.520 15.029 19.996 1.00 87.31 240 PHE A O 1
ATOM 1897 N N . LEU A 1 241 ? -30.663 14.217 19.019 1.00 84.31 241 LEU A N 1
ATOM 1898 C CA . LEU A 1 241 ? -30.444 13.114 19.945 1.00 84.31 241 LEU A CA 1
ATOM 1899 C C . LEU A 1 241 ? -29.246 13.407 20.845 1.00 84.31 241 LEU A C 1
ATOM 1901 O O . LEU A 1 241 ? -28.219 13.921 20.415 1.00 84.31 241 LEU A O 1
ATOM 1905 N N . THR A 1 242 ? -29.375 13.066 22.124 1.00 85.94 242 THR A N 1
ATOM 1906 C CA . THR A 1 242 ? -28.259 13.083 23.074 1.00 85.94 242 THR A CA 1
ATOM 1907 C C . THR A 1 242 ? -27.976 11.656 23.517 1.00 85.94 242 THR A C 1
ATOM 1909 O O . THR A 1 242 ? -28.890 10.960 23.965 1.00 85.94 242 THR A O 1
ATOM 1912 N N . ALA A 1 243 ? -26.722 11.222 23.378 1.00 80.56 243 ALA A N 1
ATOM 1913 C CA . ALA A 1 243 ? -26.267 9.933 23.882 1.00 80.56 243 ALA A CA 1
ATOM 1914 C C . ALA A 1 243 ? -26.434 9.886 25.405 1.00 80.56 243 ALA A C 1
ATOM 1916 O O . ALA A 1 243 ? -25.961 10.776 26.114 1.00 80.56 243 ALA A O 1
ATOM 1917 N N . GLU A 1 244 ? -27.113 8.858 25.908 1.00 74.00 244 GLU A N 1
ATOM 1918 C CA . GLU A 1 244 ? -27.244 8.649 27.345 1.00 74.00 244 GLU A CA 1
ATOM 1919 C C . GLU A 1 244 ? -26.086 7.763 27.807 1.00 74.00 244 GLU A C 1
ATOM 1921 O O . GLU A 1 244 ? -26.080 6.550 27.601 1.00 74.00 244 GLU A O 1
ATOM 1926 N N . THR A 1 245 ? -25.054 8.382 28.377 1.00 53.97 245 THR A N 1
ATOM 1927 C CA . THR A 1 245 ? -23.957 7.655 29.015 1.00 53.97 245 THR A CA 1
ATOM 1928 C C . THR A 1 245 ? -24.519 6.911 30.225 1.00 53.97 245 THR A C 1
ATOM 1930 O O . THR A 1 245 ? -25.107 7.532 31.112 1.00 53.97 245 THR A O 1
ATOM 1933 N N . LEU A 1 246 ? -24.357 5.585 30.265 1.00 44.44 246 LEU A N 1
ATOM 1934 C CA . LEU A 1 246 ? -24.685 4.776 31.443 1.00 44.44 246 LEU A CA 1
ATOM 1935 C C . LEU A 1 246 ? -23.985 5.371 32.681 1.00 44.44 246 LEU A C 1
ATOM 1937 O O . LEU A 1 246 ? -22.786 5.653 32.602 1.00 44.44 246 LEU A O 1
ATOM 1941 N N . PRO A 1 247 ? -24.688 5.577 33.810 1.00 38.22 247 PRO A N 1
ATOM 1942 C CA . PRO A 1 247 ? -24.051 6.062 35.025 1.00 38.22 247 PRO A CA 1
ATOM 1943 C C . PRO A 1 247 ? -23.013 5.039 35.500 1.00 38.22 247 PRO A C 1
ATOM 1945 O O . PRO A 1 247 ? -23.314 3.851 35.627 1.00 38.22 247 PRO A O 1
ATOM 1948 N N . GLU A 1 248 ? -21.789 5.508 35.757 1.00 38.75 248 GLU A N 1
ATOM 1949 C CA . GLU A 1 248 ? -20.763 4.732 36.451 1.00 38.75 248 GLU A CA 1
ATOM 1950 C C . GLU A 1 248 ? -21.354 4.211 37.765 1.00 38.75 248 GLU A C 1
ATOM 1952 O O . GLU A 1 248 ? -21.850 4.977 38.595 1.00 38.75 248 GLU A O 1
ATOM 1957 N N . ALA A 1 249 ? -21.336 2.890 37.940 1.00 37.59 249 ALA A N 1
ATOM 1958 C CA . ALA A 1 249 ? -21.751 2.257 39.177 1.00 37.59 249 ALA A CA 1
ATOM 1959 C C . ALA A 1 249 ? -20.867 2.776 40.323 1.00 37.59 249 ALA A C 1
ATOM 1961 O O . ALA A 1 249 ? -19.686 2.439 40.418 1.00 37.59 249 ALA A O 1
ATOM 1962 N N . HIS A 1 250 ? -21.437 3.610 41.194 1.00 36.41 250 HIS A N 1
ATOM 1963 C CA . HIS A 1 250 ? -20.801 3.982 42.452 1.00 36.41 250 HIS A CA 1
ATOM 1964 C C . HIS A 1 250 ? -20.560 2.714 43.290 1.00 36.41 250 HIS A C 1
ATOM 1966 O O . HIS A 1 250 ? -21.502 1.941 43.489 1.00 36.41 250 HIS A O 1
ATOM 1972 N N . PRO A 1 251 ? -19.341 2.484 43.814 1.00 42.62 251 PRO A N 1
ATOM 1973 C CA . PRO A 1 251 ? -19.102 1.374 44.720 1.00 42.62 251 PRO A CA 1
ATOM 1974 C C . PRO A 1 251 ? -19.870 1.636 46.017 1.00 42.62 251 PRO A C 1
ATOM 1976 O O . PRO A 1 251 ? -19.686 2.659 46.678 1.00 42.62 251 PRO A O 1
ATOM 1979 N N . SER A 1 252 ? -20.771 0.715 46.349 1.00 38.97 252 SER A N 1
ATOM 1980 C CA . SER A 1 252 ? -21.505 0.710 47.607 1.00 38.97 252 SER A CA 1
ATOM 1981 C C . SER A 1 252 ? -20.519 0.664 48.773 1.00 38.97 252 SER A C 1
ATOM 1983 O O . SER A 1 252 ? -19.677 -0.228 48.847 1.00 38.97 252 SER A O 1
ATOM 1985 N N . GLN A 1 253 ? -20.629 1.640 49.673 1.00 40.94 253 GLN A N 1
ATOM 1986 C CA . GLN A 1 253 ? -20.010 1.588 50.990 1.00 40.94 253 GLN A CA 1
ATOM 1987 C C . GLN A 1 253 ? -20.607 0.418 51.781 1.00 40.94 253 GLN A C 1
ATOM 1989 O O . GLN A 1 253 ? -21.824 0.370 51.969 1.00 40.94 253 GLN A O 1
ATOM 1994 N N . GLN A 1 254 ? -19.743 -0.472 52.264 1.00 43.03 254 GLN A N 1
ATOM 1995 C CA . GLN A 1 254 ? -19.882 -1.178 53.538 1.00 43.03 254 GLN A CA 1
ATOM 1996 C C . GLN A 1 254 ? -18.515 -1.207 54.213 1.00 43.03 254 GLN A C 1
ATOM 1998 O O . GLN A 1 254 ? -17.514 -1.410 53.487 1.00 43.03 254 GLN A O 1
#